Protein AF-A0A949CJN6-F1 (afdb_monomer_lite)

pLDDT: mean 73.15, std 21.09, range [40.09, 97.75]

Secondary structure (DSSP, 8-state):
-HHHHHHHHHHHHHHHHHHHHHHHHHHHHHHHHHHHHTT--EEEEEEEEE--TT-SSPEEEEEEEE--GGGHHHHHHHHHHTHHHHHHHHHHHHHHS-TTGGG-TT-HHHHHHHHHHHHHHH-TTS-SEEEEEEEEE--S-S--------SSTTTSSSSSSSSSS--S------------------------------------------------PPPP----------------

Radius of gyration: 35.05 Å; chains: 1; bounding box: 86×115×77 Å

Sequence (236 aa):
MLESIRRYWIAALVLLMIGLHASIVGLIRYQASLAKIDASCEVELGRFLAFQTGRASPISMRLHAIVPINHRMKSRQLIELNQAQIRQSLEEHLRQIDGRVLTDPYLADLKSQLLEIMVQTIGDSSIDDLLITELCEVKDTATLEFVSRGNSQAQRRMVASLRSNADQKEEHTEGGEHGDSADSHSSSDAHASPSHASSKTDSHGETKGHSTTQAKKPAAKDSHSSEKKPAKKSSH

Foldseek 3Di:
DVVVVVVVVVVVVVVVVVVVVVVVVVVVVVVVVVVVVVVQLKDWLAKEWADAVPDPWIKIWTKIFRWDPVCSVVLNVLCVVCSVVLRVQLNVVSHVDYNVCVVDPVSPVVFVVSVVSVCVRRNDRTTDGMDTDDIDTCPDDPDPPVPPDDDPPVPVVVPPPPPDPPPDDDDDDDDDDDDDDDDDDDDDDDDDDDDDDDDDDDDDDDDDDDDDDDDDDDDDDDDDDDDDDDDDDDDD

Structure (mmCIF, N/CA/C/O backbone):
data_AF-A0A949CJN6-F1
#
_entry.id   AF-A0A949CJN6-F1
#
loop_
_atom_site.group_PDB
_atom_site.id
_atom_site.type_symbol
_atom_site.label_atom_id
_atom_site.label_alt_id
_atom_site.label_comp_id
_atom_site.label_asym_id
_atom_site.label_entity_id
_atom_site.label_seq_id
_atom_site.pdbx_PDB_ins_code
_atom_site.Cartn_x
_atom_site.Cartn_y
_atom_site.Cartn_z
_atom_site.occupancy
_atom_site.B_iso_or_equiv
_atom_site.auth_seq_id
_atom_site.auth_comp_id
_atom_site.auth_asym_id
_atom_site.auth_atom_id
_atom_site.pdbx_PDB_model_num
ATOM 1 N N . MET A 1 1 ? 45.438 7.315 -47.782 1.00 69.00 1 MET A N 1
ATOM 2 C CA . MET A 1 1 ? 44.388 7.803 -46.850 1.00 69.00 1 MET A CA 1
ATOM 3 C C . MET A 1 1 ? 43.012 7.177 -47.106 1.00 69.00 1 MET A C 1
ATOM 5 O O . MET A 1 1 ? 42.382 6.750 -46.148 1.00 69.00 1 MET A O 1
ATOM 9 N N . LEU A 1 2 ? 42.549 7.060 -48.359 1.00 77.81 2 LEU A N 1
ATOM 10 C CA . LEU A 1 2 ? 41.230 6.481 -48.695 1.00 77.81 2 LEU A CA 1
ATOM 11 C C . LEU A 1 2 ? 41.071 4.987 -48.327 1.00 77.81 2 LEU A C 1
ATOM 13 O O . LEU A 1 2 ? 39.992 4.559 -47.923 1.00 77.81 2 LEU A O 1
ATOM 17 N N . GLU A 1 3 ? 42.140 4.190 -48.391 1.00 80.50 3 GLU A N 1
ATOM 18 C CA . GLU A 1 3 ? 42.097 2.763 -48.018 1.00 80.50 3 GLU A CA 1
ATOM 19 C C . GLU A 1 3 ? 41.947 2.538 -46.513 1.00 80.50 3 GLU A C 1
ATOM 21 O O . GLU A 1 3 ? 41.257 1.608 -46.092 1.00 80.50 3 GLU A O 1
ATOM 26 N N . SER A 1 4 ? 42.531 3.418 -45.697 1.00 85.50 4 SER A N 1
ATOM 27 C CA . SER A 1 4 ? 42.349 3.407 -44.246 1.00 85.50 4 SER A CA 1
ATOM 28 C C . SER A 1 4 ? 40.885 3.691 -43.904 1.00 85.50 4 SER A C 1
ATOM 30 O O . SER A 1 4 ? 40.272 2.929 -43.164 1.00 85.50 4 SER A O 1
ATOM 32 N N . ILE A 1 5 ? 40.287 4.710 -44.534 1.00 90.06 5 ILE A N 1
ATOM 33 C CA . ILE A 1 5 ? 38.865 5.067 -44.378 1.00 90.06 5 ILE A CA 1
ATOM 34 C C . ILE A 1 5 ? 37.944 3.887 -44.709 1.00 90.06 5 ILE A C 1
ATOM 36 O O . ILE A 1 5 ? 37.027 3.590 -43.945 1.00 90.06 5 ILE A O 1
ATOM 40 N N . ARG A 1 6 ? 38.216 3.163 -45.801 1.00 88.81 6 ARG A N 1
ATOM 41 C CA . ARG A 1 6 ? 37.412 1.999 -46.201 1.00 88.81 6 ARG A CA 1
ATOM 42 C C . ARG A 1 6 ? 37.511 0.839 -45.202 1.00 88.81 6 ARG A C 1
ATOM 44 O O . ARG A 1 6 ? 36.518 0.155 -44.970 1.00 88.81 6 ARG A O 1
ATOM 51 N N . ARG A 1 7 ? 38.680 0.626 -44.586 1.00 87.00 7 ARG A N 1
ATOM 52 C CA . ARG A 1 7 ? 38.874 -0.411 -43.554 1.00 87.00 7 ARG A CA 1
ATOM 53 C C . ARG A 1 7 ? 38.194 -0.044 -42.233 1.00 87.00 7 ARG A C 1
ATOM 55 O O . ARG A 1 7 ? 37.557 -0.903 -41.628 1.00 87.00 7 ARG A O 1
ATOM 62 N N . TYR A 1 8 ? 38.261 1.221 -41.818 1.00 93.50 8 TYR A N 1
ATOM 63 C CA . TYR A 1 8 ? 37.590 1.680 -40.597 1.00 93.50 8 TYR A CA 1
ATOM 64 C C . TYR A 1 8 ? 36.063 1.662 -40.712 1.00 93.50 8 TYR A C 1
ATOM 66 O O . TYR A 1 8 ? 35.388 1.401 -39.720 1.00 93.50 8 TYR A O 1
ATOM 74 N N . TRP A 1 9 ? 35.512 1.853 -41.912 1.00 94.62 9 TRP A N 1
ATOM 75 C CA . TRP A 1 9 ? 34.064 1.812 -42.136 1.00 94.62 9 TRP A CA 1
ATOM 76 C C . TRP A 1 9 ? 33.434 0.456 -41.797 1.00 94.62 9 TRP A C 1
ATOM 78 O O . TRP A 1 9 ? 32.361 0.394 -41.201 1.00 94.62 9 TRP A O 1
ATOM 88 N N . ILE A 1 10 ? 34.125 -0.639 -42.126 1.00 93.44 10 ILE A N 1
ATOM 89 C CA . ILE A 1 10 ? 33.657 -1.997 -41.819 1.00 93.44 10 ILE A CA 1
ATOM 90 C C . ILE A 1 10 ? 33.679 -2.231 -40.305 1.00 93.44 10 ILE A C 1
ATOM 92 O O . ILE A 1 10 ? 32.703 -2.723 -39.742 1.00 93.44 10 ILE A O 1
ATOM 96 N N . ALA A 1 11 ? 34.759 -1.826 -39.630 1.00 93.75 11 ALA A N 1
ATOM 97 C CA . ALA A 1 11 ? 34.862 -1.934 -38.177 1.00 93.75 11 ALA A CA 1
ATOM 98 C C . ALA A 1 11 ? 33.780 -1.105 -37.458 1.00 93.75 11 ALA A C 1
ATOM 100 O O . ALA A 1 11 ? 33.174 -1.584 -36.501 1.00 93.75 11 ALA A O 1
ATOM 101 N N . ALA A 1 12 ? 33.486 0.101 -37.953 1.00 94.75 12 ALA A N 1
ATOM 102 C CA . ALA A 1 12 ? 32.434 0.959 -37.413 1.00 94.75 12 ALA A CA 1
ATOM 103 C C . ALA A 1 12 ? 31.034 0.333 -37.556 1.00 94.75 12 ALA A C 1
ATOM 105 O O . ALA A 1 12 ? 30.260 0.360 -36.601 1.00 94.75 12 ALA A O 1
ATOM 106 N N . LEU A 1 13 ? 30.724 -0.284 -38.705 1.00 95.38 13 LEU A N 1
ATOM 107 C CA . LEU A 1 13 ? 29.454 -0.993 -38.920 1.00 95.38 13 LEU A CA 1
ATOM 108 C C . LEU A 1 13 ? 29.267 -2.156 -37.941 1.00 95.38 13 LEU A C 1
ATOM 110 O O . LEU A 1 13 ? 28.189 -2.317 -37.369 1.00 95.38 13 LEU A O 1
ATOM 114 N N . VAL A 1 14 ? 30.320 -2.945 -37.720 1.00 96.31 14 VAL A N 1
ATOM 115 C CA . VAL A 1 14 ? 30.278 -4.066 -36.772 1.00 96.31 14 VAL A CA 1
ATOM 116 C C . VAL A 1 14 ? 30.084 -3.560 -35.342 1.00 96.31 14 VAL A C 1
ATOM 118 O O . VAL A 1 14 ? 29.230 -4.079 -34.624 1.00 96.31 14 VAL A O 1
ATOM 121 N N . LEU A 1 15 ? 30.809 -2.511 -34.937 1.00 96.50 15 LEU A N 1
ATOM 122 C CA . LEU A 1 15 ? 30.664 -1.912 -33.608 1.00 96.50 15 LEU A CA 1
ATOM 123 C C . LEU A 1 15 ? 29.243 -1.370 -33.381 1.00 96.50 15 LEU A C 1
ATOM 125 O O . LEU A 1 15 ? 28.663 -1.588 -32.319 1.00 96.50 15 LEU A O 1
ATOM 129 N N . LEU A 1 16 ? 28.666 -0.712 -34.391 1.00 97.56 16 LEU A N 1
ATOM 130 C CA . LEU A 1 16 ? 27.303 -0.185 -34.336 1.00 97.56 16 LEU A CA 1
ATOM 131 C C . LEU A 1 16 ? 26.277 -1.311 -34.190 1.00 97.56 16 LEU A C 1
ATOM 133 O O . LEU A 1 16 ? 25.365 -1.205 -33.374 1.00 97.56 16 LEU A O 1
ATOM 137 N N . MET A 1 17 ? 26.446 -2.409 -34.928 1.00 97.12 17 MET A N 1
ATOM 138 C CA . MET A 1 17 ? 25.554 -3.567 -34.859 1.00 97.12 17 MET A CA 1
ATOM 139 C C . MET A 1 17 ? 25.584 -4.222 -33.468 1.00 97.12 17 MET A C 1
ATOM 141 O O . MET A 1 17 ? 24.524 -4.472 -32.885 1.00 97.12 17 MET A O 1
ATOM 145 N N . ILE A 1 18 ? 26.781 -4.416 -32.900 1.00 97.31 18 ILE A N 1
ATOM 146 C CA . ILE A 1 18 ? 26.968 -4.958 -31.544 1.00 97.31 18 ILE A CA 1
ATOM 147 C C . ILE A 1 18 ? 26.374 -4.010 -30.496 1.00 97.31 18 ILE A C 1
ATOM 149 O O . ILE A 1 18 ? 25.649 -4.454 -29.606 1.00 97.31 18 ILE A O 1
ATOM 153 N N . GLY A 1 19 ? 26.634 -2.704 -30.615 1.00 97.75 19 GLY A N 1
ATOM 154 C CA . GLY A 1 19 ? 26.083 -1.691 -29.715 1.00 97.75 19 GLY A CA 1
ATOM 155 C C . GLY A 1 19 ? 24.555 -1.654 -29.749 1.00 97.75 19 GLY A C 1
ATOM 156 O O . GLY A 1 19 ? 23.912 -1.596 -28.703 1.00 97.75 19 GLY A O 1
ATOM 157 N N . LEU A 1 20 ? 23.964 -1.775 -30.939 1.00 97.56 20 LEU A N 1
ATOM 158 C CA . LEU A 1 20 ? 22.517 -1.835 -31.118 1.00 97.56 20 LEU A CA 1
ATOM 159 C C . LEU A 1 20 ? 21.921 -3.102 -30.485 1.00 97.56 20 LEU A C 1
ATOM 161 O O . LEU A 1 20 ? 20.910 -3.013 -29.793 1.00 97.56 20 LEU A O 1
ATOM 165 N N . HIS A 1 21 ? 22.578 -4.257 -30.629 1.00 96.94 21 HIS A N 1
ATOM 166 C CA . HIS A 1 21 ? 22.150 -5.496 -29.967 1.00 96.94 21 HIS A CA 1
ATOM 167 C C . HIS A 1 21 ? 22.212 -5.383 -28.444 1.00 96.94 21 HIS A C 1
ATOM 169 O O . HIS A 1 21 ? 21.237 -5.696 -27.760 1.00 96.94 21 HIS A O 1
ATOM 175 N N . ALA A 1 22 ? 23.332 -4.893 -27.910 1.00 97.06 22 ALA A N 1
ATOM 176 C CA . ALA A 1 22 ? 23.497 -4.688 -26.476 1.00 97.06 22 ALA A CA 1
ATOM 177 C C . ALA A 1 22 ? 22.460 -3.697 -25.919 1.00 97.06 22 ALA A C 1
ATOM 179 O O . ALA A 1 22 ? 21.893 -3.937 -24.854 1.00 97.06 22 ALA A O 1
ATOM 180 N N . SER A 1 23 ? 22.163 -2.627 -26.665 1.00 97.38 23 SER A N 1
ATOM 181 C CA . SER A 1 23 ? 21.160 -1.623 -26.299 1.00 97.38 23 SER A CA 1
ATOM 182 C C . SER A 1 23 ? 19.750 -2.214 -26.220 1.00 97.38 23 SER A C 1
ATOM 184 O O . SER A 1 23 ? 19.079 -2.061 -25.200 1.00 97.38 23 SER A O 1
ATOM 186 N N . ILE A 1 24 ? 19.319 -2.968 -27.239 1.00 95.75 24 ILE A N 1
ATOM 187 C CA . ILE A 1 24 ? 17.988 -3.600 -27.255 1.00 95.75 24 ILE A CA 1
ATOM 188 C C . ILE A 1 24 ? 17.838 -4.585 -26.091 1.00 95.75 24 ILE A C 1
ATOM 190 O O . ILE A 1 24 ? 16.840 -4.544 -25.370 1.00 95.75 24 ILE A O 1
ATOM 194 N N . VAL A 1 25 ? 18.837 -5.444 -25.865 1.00 93.75 25 VAL A N 1
ATOM 195 C CA . VAL A 1 25 ? 18.813 -6.411 -24.755 1.00 93.75 25 VAL A CA 1
ATOM 196 C C . VAL A 1 25 ? 18.790 -5.695 -23.403 1.00 93.75 25 VAL A C 1
ATOM 198 O O . VAL A 1 25 ? 18.044 -6.097 -22.507 1.00 93.75 25 VAL A O 1
ATOM 201 N N . GLY A 1 26 ? 19.559 -4.613 -23.260 1.00 94.25 26 GLY A N 1
ATOM 202 C CA . GLY A 1 26 ? 19.543 -3.766 -22.070 1.00 94.25 26 GLY A CA 1
ATOM 203 C C . GLY A 1 26 ? 18.161 -3.171 -21.803 1.00 94.25 26 GLY A C 1
ATOM 204 O O . GLY A 1 26 ? 17.674 -3.238 -20.676 1.00 94.25 26 GLY A O 1
ATOM 205 N N . LEU A 1 27 ? 17.494 -2.673 -22.844 1.00 92.69 27 LEU A N 1
ATOM 206 C CA . LEU A 1 27 ? 16.176 -2.049 -22.746 1.00 92.69 27 LEU A CA 1
ATOM 207 C C . LEU A 1 27 ? 15.092 -3.067 -22.364 1.00 92.69 27 LEU A C 1
ATOM 209 O O . LEU A 1 27 ? 14.301 -2.804 -21.461 1.00 92.69 27 LEU A O 1
ATOM 213 N N . ILE A 1 28 ? 15.100 -4.261 -22.964 1.00 91.88 28 ILE A N 1
ATOM 214 C CA . ILE A 1 28 ? 14.162 -5.340 -22.606 1.00 91.88 28 ILE A CA 1
ATOM 215 C C . ILE A 1 28 ? 14.387 -5.795 -21.163 1.00 91.88 28 ILE A C 1
ATOM 217 O O . ILE A 1 28 ? 13.431 -5.972 -20.412 1.00 91.88 28 ILE A O 1
ATOM 221 N N . ARG A 1 29 ? 15.646 -5.960 -20.740 1.00 88.62 29 ARG A N 1
ATOM 222 C CA . ARG A 1 29 ? 15.965 -6.356 -19.363 1.00 88.62 29 ARG A CA 1
ATOM 223 C C . ARG A 1 29 ? 15.572 -5.278 -18.357 1.00 88.62 29 ARG A C 1
ATOM 225 O O . ARG A 1 29 ? 15.083 -5.616 -17.283 1.00 88.62 29 ARG A O 1
ATOM 232 N N . TYR A 1 30 ? 15.746 -4.008 -18.712 1.00 82.56 30 TYR A N 1
ATOM 233 C CA . TYR A 1 30 ? 15.300 -2.878 -17.907 1.00 82.56 30 TYR A CA 1
ATOM 234 C C . TYR A 1 30 ? 13.774 -2.878 -17.753 1.00 82.56 30 TYR A C 1
ATOM 236 O O . TYR A 1 30 ? 13.286 -2.873 -16.626 1.00 82.56 30 TYR A O 1
ATOM 244 N N . GLN A 1 31 ? 13.029 -3.023 -18.853 1.00 83.62 31 GLN A N 1
ATOM 245 C CA . GLN A 1 31 ? 11.566 -3.154 -18.839 1.00 83.62 31 GLN A CA 1
ATOM 246 C C . GLN A 1 31 ? 11.099 -4.369 -18.028 1.00 83.62 31 GLN A C 1
ATOM 248 O O . GLN A 1 31 ? 10.189 -4.260 -17.214 1.00 83.62 31 GLN A O 1
ATOM 253 N N . ALA A 1 32 ? 11.761 -5.518 -18.174 1.00 74.12 32 ALA A N 1
ATOM 254 C CA . ALA A 1 32 ? 11.456 -6.713 -17.392 1.00 74.12 32 ALA A CA 1
ATOM 255 C C . ALA A 1 32 ? 11.762 -6.525 -15.896 1.00 74.12 32 ALA A C 1
ATOM 257 O O . ALA A 1 32 ? 11.030 -7.028 -15.046 1.00 74.12 32 ALA A O 1
ATOM 258 N N . SER A 1 33 ? 12.829 -5.795 -15.556 1.00 70.44 33 SER A N 1
ATOM 259 C CA . SER A 1 33 ? 13.165 -5.483 -14.164 1.00 70.44 33 SER A CA 1
ATOM 260 C C . SER A 1 33 ? 12.172 -4.505 -13.539 1.00 70.44 33 SER A C 1
ATOM 262 O O . SER A 1 33 ? 11.747 -4.727 -12.408 1.00 70.44 33 SER A O 1
ATOM 264 N N . LEU A 1 34 ? 11.730 -3.501 -14.302 1.00 66.75 34 LEU A N 1
ATOM 265 C CA . LEU A 1 34 ? 10.651 -2.598 -13.919 1.00 66.75 34 LEU A CA 1
ATOM 266 C C . LEU A 1 34 ? 9.358 -3.375 -13.712 1.00 66.75 34 LEU A C 1
ATOM 268 O O . LEU A 1 34 ? 8.801 -3.285 -12.632 1.00 66.75 34 LEU A O 1
ATOM 272 N N . ALA A 1 35 ? 8.953 -4.226 -14.658 1.00 61.69 35 ALA A N 1
ATOM 273 C CA . ALA A 1 35 ? 7.754 -5.058 -14.550 1.00 61.69 35 ALA A CA 1
ATOM 274 C C . ALA A 1 35 ? 7.782 -6.005 -13.338 1.00 61.69 35 ALA A C 1
ATOM 276 O O . ALA A 1 35 ? 6.750 -6.260 -12.725 1.00 61.69 35 ALA A O 1
ATOM 277 N N . LYS A 1 36 ? 8.959 -6.522 -12.963 1.00 60.59 36 LYS A N 1
ATOM 278 C CA . LYS A 1 36 ? 9.111 -7.404 -11.796 1.00 60.59 36 LYS A CA 1
ATOM 279 C C . LYS A 1 36 ? 8.992 -6.649 -10.469 1.00 60.59 36 LYS A 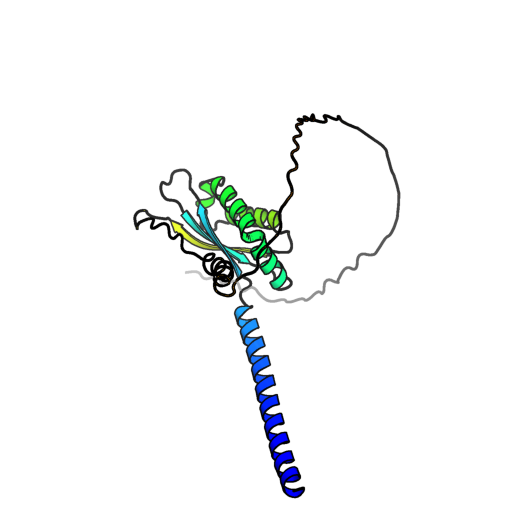C 1
ATOM 281 O O . LYS A 1 36 ? 8.460 -7.200 -9.512 1.00 60.59 36 LYS A O 1
ATOM 286 N N . ILE A 1 37 ? 9.463 -5.405 -10.417 1.00 55.78 37 ILE A N 1
ATOM 287 C CA . ILE A 1 37 ? 9.269 -4.497 -9.272 1.00 55.78 37 ILE A C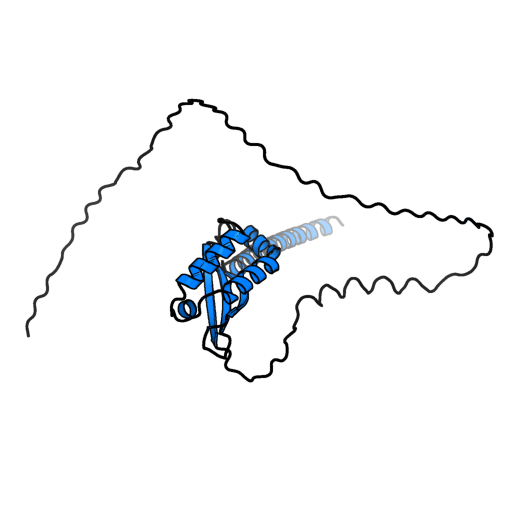A 1
ATOM 288 C C . ILE A 1 37 ? 7.834 -3.936 -9.281 1.00 55.78 37 ILE A C 1
ATOM 290 O O . ILE A 1 37 ? 7.250 -3.674 -8.232 1.00 55.78 37 ILE A O 1
ATOM 294 N N . ASP A 1 38 ? 7.228 -3.839 -10.464 1.00 54.47 38 ASP A N 1
ATOM 295 C CA . ASP A 1 38 ? 5.849 -3.421 -10.681 1.00 54.47 38 ASP A CA 1
ATOM 296 C C . ASP A 1 38 ? 4.805 -4.533 -10.486 1.00 54.47 38 ASP A C 1
ATOM 298 O O . ASP A 1 38 ? 3.604 -4.282 -10.566 1.00 54.47 38 ASP A O 1
ATOM 302 N N . ALA A 1 39 ? 5.228 -5.758 -10.178 1.00 60.75 39 ALA A N 1
ATOM 303 C CA . ALA A 1 39 ? 4.303 -6.863 -9.963 1.00 60.75 39 ALA A CA 1
ATOM 304 C C . ALA A 1 39 ? 3.573 -6.783 -8.609 1.00 60.75 39 ALA A C 1
ATOM 306 O O . ALA A 1 39 ? 2.507 -7.384 -8.469 1.00 60.75 39 ALA A O 1
ATOM 307 N N . SER A 1 40 ? 4.091 -6.044 -7.614 1.00 69.56 40 SER A N 1
ATOM 308 C CA . SER A 1 40 ? 3.354 -5.871 -6.358 1.00 69.56 40 SER A CA 1
ATOM 309 C C . SER A 1 40 ? 2.263 -4.819 -6.556 1.00 69.56 40 SER A C 1
ATOM 311 O O . SER A 1 40 ? 2.511 -3.612 -6.588 1.00 69.56 40 SER A O 1
ATOM 313 N N . CYS A 1 41 ? 1.018 -5.269 -6.689 1.00 85.06 41 CYS A N 1
ATOM 314 C CA . CYS A 1 41 ? -0.159 -4.395 -6.604 1.00 85.06 41 CYS A CA 1
ATOM 315 C C . CYS A 1 41 ? -0.361 -3.842 -5.180 1.00 85.06 41 CYS A C 1
ATOM 317 O O . CYS A 1 41 ? -1.282 -3.077 -4.935 1.00 85.06 41 CYS A O 1
ATOM 319 N N . GLU A 1 42 ? 0.523 -4.211 -4.258 1.00 90.88 42 GLU A N 1
ATOM 320 C CA . GLU A 1 42 ? 0.546 -3.787 -2.870 1.00 90.88 42 GLU A CA 1
ATOM 321 C C . GLU A 1 42 ? 1.332 -2.481 -2.713 1.00 90.88 42 GLU A C 1
ATOM 323 O O . GLU A 1 42 ? 2.498 -2.380 -3.112 1.00 90.88 42 GLU A O 1
ATOM 328 N N . VAL A 1 43 ? 0.692 -1.493 -2.095 1.00 92.62 43 VAL A N 1
ATOM 329 C CA . VAL A 1 43 ? 1.285 -0.227 -1.665 1.00 92.62 43 VAL A CA 1
ATOM 330 C C . VAL A 1 43 ? 1.273 -0.198 -0.141 1.00 92.62 43 VAL A C 1
ATOM 332 O O . VAL A 1 43 ? 0.222 -0.338 0.482 1.00 92.62 43 VAL A O 1
ATOM 335 N N . GLU A 1 44 ? 2.442 -0.040 0.478 1.00 92.75 44 GLU A N 1
ATOM 336 C CA . GLU A 1 44 ? 2.540 0.067 1.935 1.00 92.75 44 GLU A CA 1
ATOM 337 C C . GLU A 1 44 ? 1.973 1.412 2.408 1.00 92.75 44 GLU A C 1
ATOM 339 O O . GLU A 1 44 ? 2.456 2.473 2.016 1.00 92.75 44 GLU A O 1
ATOM 344 N N . LEU A 1 45 ? 0.962 1.361 3.276 1.00 94.06 45 LEU A N 1
ATOM 345 C CA . LEU A 1 45 ? 0.369 2.551 3.893 1.00 94.06 45 LEU A CA 1
ATOM 346 C C . LEU A 1 45 ? 1.147 2.956 5.146 1.00 94.06 45 LEU A C 1
ATOM 348 O O . LEU A 1 45 ? 1.327 4.142 5.432 1.00 94.06 45 LEU A O 1
ATOM 352 N N . GLY A 1 46 ? 1.649 1.955 5.871 1.00 94.00 46 GLY A N 1
ATOM 353 C CA . GLY A 1 46 ? 2.534 2.117 7.013 1.00 94.00 46 GLY A CA 1
ATOM 354 C C . GLY A 1 46 ? 2.124 1.265 8.209 1.00 94.00 46 GLY A C 1
ATOM 355 O O . GLY A 1 46 ? 1.376 0.291 8.099 1.00 94.00 46 GLY A O 1
ATOM 356 N N . ARG A 1 47 ? 2.656 1.646 9.373 1.00 94.81 47 ARG A N 1
ATOM 357 C CA . ARG A 1 47 ? 2.363 1.026 10.667 1.00 94.81 47 ARG A CA 1
ATOM 358 C C . ARG A 1 47 ? 1.469 1.924 11.505 1.00 94.81 47 ARG A C 1
ATOM 360 O O . ARG A 1 47 ? 1.748 3.122 11.642 1.00 94.81 47 ARG A O 1
ATOM 367 N N . PHE A 1 48 ? 0.452 1.305 12.085 1.00 94.62 48 PHE A N 1
ATOM 368 C CA . PHE A 1 48 ? -0.586 1.937 12.879 1.00 94.62 48 PHE A CA 1
ATOM 369 C C . PHE A 1 48 ? -0.710 1.238 14.227 1.00 94.62 48 PHE A C 1
ATOM 371 O O . PHE A 1 48 ? -0.394 0.056 14.359 1.00 94.62 48 PHE A O 1
ATOM 378 N N . LEU A 1 49 ? -1.158 1.983 15.230 1.00 92.81 49 LEU A N 1
ATOM 379 C CA . LEU A 1 49 ? -1.402 1.474 16.572 1.00 92.81 49 LEU A CA 1
ATOM 380 C C . LEU A 1 49 ? -2.894 1.595 16.856 1.00 92.81 49 LEU A C 1
ATOM 382 O O . LEU A 1 49 ? -3.452 2.684 16.736 1.00 92.81 49 LEU A O 1
ATOM 386 N N . ALA A 1 50 ? -3.518 0.490 17.246 1.00 91.00 50 ALA A N 1
ATOM 387 C CA . ALA A 1 50 ? -4.888 0.475 17.732 1.00 91.00 50 ALA A CA 1
ATOM 388 C C . ALA A 1 50 ? -4.909 0.163 19.228 1.00 91.00 50 ALA A C 1
ATOM 390 O O . ALA A 1 50 ? -4.114 -0.641 19.727 1.00 91.00 50 ALA A O 1
ATOM 391 N N . PHE A 1 51 ? -5.834 0.799 19.939 1.00 87.44 51 PHE A N 1
ATOM 392 C CA . PHE A 1 51 ? -6.019 0.607 21.371 1.00 87.44 51 PHE A CA 1
ATOM 393 C C . PHE A 1 51 ? -7.299 -0.185 21.601 1.00 87.44 51 PHE A C 1
ATOM 395 O O . PHE A 1 51 ? -8.380 0.237 21.205 1.00 87.44 51 PHE A O 1
ATOM 402 N N . GLN A 1 52 ? -7.175 -1.342 22.245 1.00 86.38 52 GLN A N 1
ATOM 403 C CA . GLN A 1 52 ? -8.326 -2.159 22.601 1.00 86.38 52 GLN A CA 1
ATOM 404 C C . GLN A 1 52 ? -8.819 -1.773 23.998 1.00 86.38 52 GLN A C 1
ATOM 406 O O . GLN A 1 52 ? -8.049 -1.761 24.960 1.00 86.38 52 GLN A O 1
ATOM 411 N N . THR A 1 53 ? -10.115 -1.495 24.130 1.00 83.62 53 THR A N 1
ATOM 412 C CA . THR A 1 53 ? -10.748 -1.239 25.428 1.00 83.62 53 THR A CA 1
ATOM 413 C C . THR A 1 53 ? -10.573 -2.455 26.347 1.00 83.62 53 THR A C 1
ATOM 415 O O . THR A 1 53 ? -11.014 -3.560 26.043 1.00 83.62 53 THR A O 1
ATOM 418 N N . GLY A 1 54 ? -9.883 -2.263 27.475 1.00 81.94 54 GLY A N 1
ATOM 419 C CA . GLY A 1 54 ? -9.622 -3.319 28.460 1.00 81.94 54 GLY A CA 1
ATOM 420 C C . GLY A 1 54 ? -8.274 -4.040 28.331 1.00 81.94 54 GLY A C 1
ATOM 421 O O . GLY A 1 54 ? -7.955 -4.842 29.208 1.00 81.94 54 GLY A O 1
ATOM 422 N N . ARG A 1 55 ? -7.454 -3.740 27.313 1.00 81.25 55 ARG A N 1
ATOM 423 C CA . ARG A 1 55 ? -6.040 -4.154 27.282 1.00 81.25 55 ARG A CA 1
ATOM 424 C C . ARG A 1 55 ? -5.122 -2.974 27.580 1.00 81.25 55 ARG A C 1
ATOM 426 O O . ARG A 1 55 ? -5.386 -1.854 27.161 1.00 81.25 55 ARG A O 1
ATOM 433 N N . ALA A 1 56 ? -4.041 -3.242 28.311 1.00 81.19 56 ALA A N 1
ATOM 434 C CA . ALA A 1 56 ? -3.024 -2.238 28.623 1.00 81.19 56 ALA A CA 1
ATOM 435 C C . ALA A 1 56 ? -2.056 -2.001 27.449 1.00 81.19 56 ALA A C 1
ATOM 437 O O . ALA A 1 56 ? -1.566 -0.889 27.271 1.00 81.19 56 ALA A O 1
ATOM 438 N N . SER A 1 57 ? -1.809 -3.030 26.635 1.00 87.50 57 SER A N 1
ATOM 439 C CA . SER A 1 57 ? -0.881 -3.004 25.504 1.00 87.50 57 SER A CA 1
ATOM 440 C C . SER A 1 57 ? -1.565 -2.565 24.203 1.00 87.50 57 SER A C 1
ATOM 442 O O . SER A 1 57 ? -2.609 -3.121 23.847 1.00 87.50 57 SER A O 1
ATOM 444 N N . PRO A 1 58 ? -0.980 -1.617 23.445 1.00 90.06 58 PRO A N 1
ATOM 445 C CA . PRO A 1 58 ? -1.456 -1.300 22.107 1.00 90.06 58 PRO A CA 1
ATOM 446 C C . PRO A 1 58 ? -1.167 -2.450 21.138 1.00 90.06 58 PRO A C 1
ATOM 448 O O . PRO A 1 58 ? -0.194 -3.196 21.282 1.00 90.06 58 PRO A O 1
ATOM 451 N N . ILE A 1 59 ? -1.999 -2.569 20.110 1.00 91.12 59 ILE A N 1
ATOM 452 C CA . ILE A 1 59 ? -1.819 -3.541 19.035 1.00 91.12 59 ILE A CA 1
ATOM 453 C C . ILE A 1 59 ? -1.240 -2.801 17.829 1.00 91.12 59 ILE A C 1
ATOM 455 O O . ILE A 1 59 ? -1.854 -1.876 17.299 1.00 91.12 59 ILE A O 1
ATOM 459 N N . SER A 1 60 ? -0.041 -3.197 17.408 1.00 92.56 60 SER A N 1
ATOM 460 C CA . SER A 1 60 ? 0.604 -2.696 16.199 1.00 92.56 60 SER A CA 1
ATOM 461 C C . SER A 1 60 ? 0.115 -3.476 14.991 1.00 92.56 60 SER A C 1
ATOM 463 O O . SER A 1 60 ? 0.203 -4.704 14.961 1.00 92.56 60 SER A O 1
ATOM 465 N N . MET A 1 61 ? -0.335 -2.752 13.972 1.00 93.75 61 MET A N 1
ATOM 466 C CA . MET A 1 61 ? -0.796 -3.307 12.708 1.00 93.75 61 MET A CA 1
ATOM 467 C C . MET A 1 61 ? -0.055 -2.689 11.523 1.00 93.75 61 MET A C 1
ATOM 469 O O . MET A 1 61 ? 0.202 -1.481 11.496 1.00 93.75 61 MET A O 1
ATOM 473 N N . ARG A 1 62 ? 0.300 -3.517 10.538 1.00 95.25 62 ARG A N 1
ATOM 474 C CA . ARG A 1 62 ? 0.898 -3.062 9.277 1.00 95.25 62 ARG A CA 1
ATOM 475 C C . ARG A 1 62 ? -0.112 -3.193 8.149 1.00 95.25 62 ARG A C 1
ATOM 477 O O . ARG A 1 62 ? -0.622 -4.285 7.898 1.00 95.25 62 ARG A O 1
ATOM 484 N N . LEU A 1 63 ? -0.411 -2.066 7.508 1.00 95.44 63 LEU A N 1
ATOM 485 C CA . LEU A 1 63 ? -1.455 -1.962 6.495 1.00 95.44 63 LEU A CA 1
ATOM 486 C C . LEU A 1 63 ? -0.841 -1.795 5.105 1.00 95.44 63 LEU A C 1
ATOM 488 O O . LEU A 1 63 ? 0.066 -0.983 4.892 1.00 95.44 63 LEU A O 1
ATOM 492 N N . HIS A 1 64 ? -1.394 -2.536 4.153 1.00 95.19 64 HIS A N 1
ATOM 493 C CA . HIS A 1 64 ? -1.066 -2.464 2.737 1.00 95.19 64 HIS A CA 1
ATOM 494 C C . HIS A 1 64 ? -2.355 -2.291 1.932 1.00 95.19 64 HIS A C 1
ATOM 496 O O . HIS A 1 64 ? -3.340 -2.978 2.181 1.00 95.19 64 HIS A O 1
ATOM 502 N N . ALA A 1 65 ? -2.357 -1.384 0.962 1.00 95.00 65 ALA A N 1
ATOM 503 C CA . ALA A 1 65 ? -3.448 -1.239 0.006 1.00 95.00 65 ALA A CA 1
ATOM 504 C C . ALA A 1 65 ? -3.153 -2.067 -1.245 1.00 95.00 65 ALA A C 1
ATOM 506 O O . ALA A 1 65 ? -2.060 -1.967 -1.804 1.00 95.00 65 ALA A O 1
ATOM 507 N N . ILE A 1 66 ? -4.128 -2.843 -1.707 1.00 94.12 66 ILE A N 1
ATOM 508 C CA . ILE A 1 66 ? -4.113 -3.461 -3.029 1.00 94.12 66 ILE A CA 1
ATOM 509 C C . ILE A 1 66 ? -4.715 -2.468 -4.016 1.00 94.12 66 ILE A C 1
ATOM 511 O O . ILE A 1 66 ? -5.851 -2.020 -3.869 1.00 94.12 66 ILE A O 1
ATOM 515 N N . VAL A 1 67 ? -3.937 -2.128 -5.031 1.00 94.19 67 VAL A N 1
ATOM 516 C CA . VAL A 1 67 ? -4.290 -1.156 -6.058 1.00 94.19 67 VAL A CA 1
ATOM 517 C C . VAL A 1 67 ? -4.588 -1.875 -7.379 1.00 94.19 67 VAL A C 1
ATOM 519 O O . VAL A 1 67 ? -3.800 -2.741 -7.775 1.00 94.19 67 VAL A O 1
ATOM 522 N N . PRO A 1 68 ? -5.645 -1.486 -8.118 1.00 91.44 68 PRO A N 1
ATOM 523 C CA . PRO A 1 68 ? -5.971 -2.087 -9.405 1.00 91.44 68 PRO A CA 1
ATOM 524 C C . PRO A 1 68 ? -4.846 -1.919 -10.425 1.00 91.44 68 PRO A C 1
ATOM 526 O O . PRO A 1 68 ? -4.296 -0.827 -10.615 1.00 91.44 68 PRO A O 1
ATOM 529 N N . ILE A 1 69 ? -4.564 -2.990 -11.173 1.00 86.88 69 ILE A N 1
ATOM 530 C CA . ILE A 1 69 ? -3.485 -3.023 -12.174 1.00 86.88 69 ILE A CA 1
ATOM 531 C C . ILE A 1 69 ? -3.641 -1.939 -13.252 1.00 86.88 69 ILE A 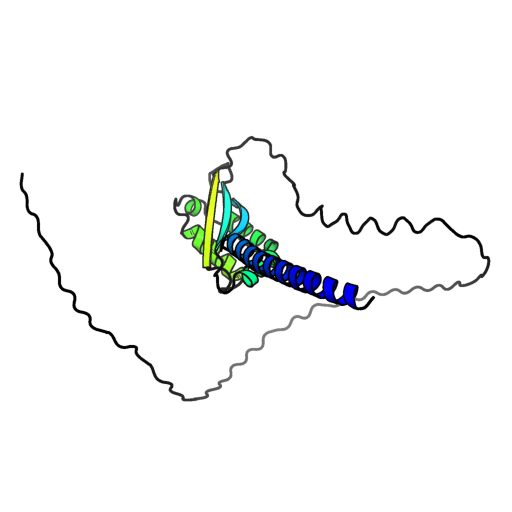C 1
ATOM 533 O O . ILE A 1 69 ? -2.654 -1.352 -13.691 1.00 86.88 69 ILE A O 1
ATOM 537 N N . ASN A 1 70 ? -4.884 -1.609 -13.618 1.00 88.19 70 ASN A N 1
ATOM 538 C CA . ASN A 1 70 ? -5.206 -0.640 -14.670 1.00 88.19 70 ASN A CA 1
ATOM 539 C C . ASN A 1 70 ? -4.824 0.803 -14.302 1.00 88.19 70 ASN A C 1
ATOM 541 O O . ASN A 1 70 ? -4.555 1.617 -15.184 1.00 88.19 70 ASN A O 1
ATOM 545 N N . HIS A 1 71 ? -4.792 1.130 -13.007 1.00 88.25 71 HIS A N 1
ATOM 546 C CA . HIS A 1 71 ? -4.544 2.489 -12.514 1.00 88.25 71 HIS A CA 1
ATOM 547 C C . HIS A 1 71 ? -3.371 2.571 -11.540 1.00 88.25 71 HIS A C 1
ATOM 549 O O . HIS A 1 71 ? -3.181 3.593 -10.883 1.00 88.25 71 HIS A O 1
ATOM 555 N N . ARG A 1 72 ? -2.531 1.533 -11.496 1.00 86.81 72 ARG A N 1
ATOM 556 C CA . ARG A 1 72 ? -1.498 1.356 -10.475 1.00 86.81 72 ARG A CA 1
ATOM 557 C C . ARG A 1 72 ? -0.584 2.562 -10.286 1.00 86.81 72 ARG A C 1
ATOM 559 O O . ARG A 1 72 ? -0.412 3.016 -9.160 1.00 86.81 72 ARG A O 1
ATOM 566 N N . MET A 1 73 ? -0.040 3.120 -11.369 1.00 88.62 73 MET A N 1
ATOM 567 C CA . MET A 1 73 ? 0.876 4.264 -11.275 1.00 88.62 73 MET A CA 1
ATOM 568 C C . MET A 1 73 ? 0.176 5.524 -10.750 1.00 88.62 73 MET A C 1
ATOM 570 O O . MET A 1 73 ? 0.706 6.200 -9.872 1.00 88.62 73 MET A O 1
ATOM 574 N N . LYS A 1 74 ? -1.037 5.808 -11.239 1.00 91.69 74 LYS A N 1
ATOM 575 C CA . LYS A 1 74 ? -1.824 6.973 -10.815 1.00 91.69 74 LYS A CA 1
ATOM 576 C C . LYS A 1 74 ? -2.249 6.844 -9.353 1.00 91.69 74 LYS A C 1
ATOM 578 O O . LYS A 1 74 ? -2.060 7.776 -8.582 1.00 91.69 74 LYS A O 1
ATOM 583 N N . SER A 1 75 ? -2.789 5.692 -8.968 1.00 92.81 75 SER A N 1
ATOM 584 C CA . SER A 1 75 ? -3.235 5.436 -7.600 1.00 92.81 75 SER A CA 1
ATOM 585 C C . SER A 1 75 ? -2.070 5.425 -6.618 1.00 92.81 75 SER A C 1
ATOM 587 O O . SER A 1 75 ? -2.193 5.994 -5.543 1.00 92.81 75 SER A O 1
ATOM 589 N N . ARG A 1 76 ? -0.911 4.870 -6.996 1.00 92.31 76 ARG A N 1
ATOM 590 C CA . ARG A 1 76 ? 0.301 4.941 -6.172 1.00 92.31 76 ARG A CA 1
ATOM 591 C C . ARG A 1 76 ? 0.740 6.383 -5.940 1.00 92.31 76 ARG A C 1
ATOM 593 O O . ARG A 1 76 ? 0.948 6.761 -4.797 1.00 92.31 76 ARG A O 1
ATOM 600 N N . GLN A 1 77 ? 0.825 7.191 -6.997 1.00 93.12 77 GLN A N 1
ATOM 601 C CA . GLN A 1 77 ? 1.150 8.615 -6.867 1.00 93.12 77 GLN A CA 1
ATOM 602 C C . GLN A 1 77 ? 0.132 9.350 -5.994 1.00 93.12 77 GLN A C 1
ATOM 604 O O . GLN A 1 77 ? 0.506 10.213 -5.208 1.00 93.12 77 GLN A O 1
ATOM 609 N N . LEU A 1 78 ? -1.150 9.000 -6.103 1.00 94.50 78 LEU A N 1
ATOM 610 C CA . LEU A 1 78 ? -2.207 9.613 -5.310 1.00 94.50 78 LEU A CA 1
ATOM 611 C C . LEU A 1 78 ? -2.136 9.203 -3.831 1.00 94.50 78 LEU A C 1
ATOM 613 O O . LEU A 1 78 ? -2.315 10.056 -2.966 1.00 94.50 78 LEU A O 1
ATOM 617 N N . ILE A 1 79 ? -1.827 7.936 -3.540 1.00 94.69 79 ILE A N 1
ATOM 618 C CA . ILE A 1 79 ? -1.568 7.441 -2.181 1.00 94.69 79 ILE A CA 1
ATOM 619 C C . ILE A 1 79 ? -0.327 8.127 -1.600 1.00 94.69 79 ILE A C 1
ATOM 621 O O . ILE A 1 79 ? -0.369 8.582 -0.464 1.00 94.69 79 ILE A O 1
ATOM 625 N N . GLU A 1 80 ? 0.756 8.245 -2.372 1.00 93.69 80 GLU A N 1
ATOM 626 C CA . GLU A 1 80 ? 1.988 8.925 -1.950 1.00 93.69 80 GLU A CA 1
ATOM 627 C C . GLU A 1 80 ? 1.740 10.420 -1.679 1.00 93.69 80 GLU A C 1
ATOM 629 O O . GLU A 1 80 ? 2.182 10.945 -0.658 1.00 93.69 80 GLU A O 1
ATOM 634 N N . LEU A 1 81 ? 0.971 11.099 -2.537 1.00 95.75 81 LEU A N 1
ATOM 635 C CA . LEU A 1 81 ? 0.614 12.510 -2.371 1.00 95.75 81 LEU A CA 1
ATOM 636 C C . LEU A 1 81 ? -0.266 12.744 -1.133 1.00 95.75 81 LEU A C 1
ATOM 638 O O . LEU A 1 81 ? -0.062 13.716 -0.409 1.00 95.75 81 LEU A O 1
ATOM 642 N N . ASN A 1 82 ? -1.223 11.848 -0.877 1.00 95.75 82 ASN A N 1
ATOM 643 C CA . ASN A 1 82 ? -2.176 11.959 0.231 1.00 95.75 82 ASN A CA 1
ATOM 644 C C . ASN A 1 82 ? -1.766 11.148 1.467 1.00 95.75 82 ASN A C 1
ATOM 646 O O . ASN A 1 82 ? -2.567 10.980 2.387 1.00 95.75 82 ASN A O 1
ATOM 650 N N . GLN A 1 83 ? -0.523 10.660 1.528 1.00 94.94 83 GLN A N 1
ATOM 651 C CA . GLN A 1 83 ? -0.086 9.717 2.559 1.00 94.94 83 GLN A CA 1
ATOM 652 C C . GLN A 1 83 ? -0.318 10.253 3.975 1.00 94.94 83 GLN A C 1
ATOM 654 O O . GLN A 1 83 ? -0.750 9.514 4.857 1.00 94.94 83 GLN A O 1
ATOM 659 N N . ALA A 1 84 ? -0.069 11.547 4.192 1.00 95.19 84 ALA A N 1
ATOM 660 C CA . ALA A 1 84 ? -0.283 12.190 5.484 1.00 95.19 84 ALA A CA 1
ATOM 661 C C . ALA A 1 84 ? -1.767 12.201 5.894 1.00 95.19 84 ALA A C 1
ATOM 663 O O . ALA A 1 84 ? -2.086 11.865 7.033 1.00 95.19 84 ALA A O 1
ATOM 664 N N . GLN A 1 85 ? -2.667 12.531 4.964 1.00 96.44 85 GLN A N 1
ATOM 665 C CA . GLN A 1 85 ? -4.109 12.576 5.214 1.00 96.44 85 GLN A CA 1
ATOM 666 C C . GLN A 1 85 ? -4.680 11.177 5.449 1.00 96.44 85 GLN A C 1
ATOM 668 O O . GLN A 1 85 ? -5.432 10.976 6.400 1.00 96.44 85 GLN A O 1
ATOM 673 N N . ILE A 1 86 ? -4.280 10.203 4.626 1.00 95.69 86 ILE A N 1
ATOM 674 C CA . ILE A 1 86 ? -4.669 8.796 4.785 1.00 95.69 86 ILE A CA 1
ATOM 675 C C . ILE A 1 86 ? -4.230 8.304 6.159 1.00 95.69 86 ILE A C 1
ATOM 677 O O . ILE A 1 86 ? -5.023 7.736 6.904 1.00 95.69 86 ILE A O 1
ATOM 681 N N . ARG A 1 87 ? -2.973 8.573 6.530 1.00 95.69 87 ARG A N 1
ATOM 682 C CA . ARG A 1 87 ? -2.434 8.166 7.824 1.00 95.69 87 ARG A CA 1
ATOM 683 C C . ARG A 1 87 ? -3.230 8.771 8.976 1.00 95.69 87 ARG A C 1
ATOM 685 O O . ARG A 1 87 ? -3.601 8.044 9.888 1.00 95.69 87 ARG A O 1
ATOM 692 N N . GLN A 1 88 ? -3.508 10.070 8.922 1.00 95.88 88 GLN A N 1
ATOM 693 C CA . GLN A 1 88 ? -4.283 10.752 9.953 1.00 95.88 88 GLN A CA 1
ATOM 694 C C . GLN A 1 88 ? -5.699 10.176 10.075 1.00 95.88 88 GLN A C 1
ATOM 696 O O . GLN A 1 88 ? -6.133 9.873 11.180 1.00 95.88 88 GLN A O 1
ATOM 701 N N . SER A 1 89 ? -6.396 9.993 8.952 1.00 96.06 89 SER A N 1
ATOM 702 C CA . SER A 1 89 ? -7.769 9.485 8.937 1.00 96.06 89 SER A CA 1
ATOM 703 C C . SER A 1 89 ? -7.857 8.042 9.446 1.00 96.06 89 SER A C 1
ATOM 705 O O . SER A 1 89 ? -8.728 7.725 10.255 1.00 96.06 89 SER A O 1
ATOM 707 N N . LEU A 1 90 ? -6.906 7.185 9.058 1.00 95.50 90 LEU A N 1
ATOM 708 C CA . LEU A 1 90 ? -6.812 5.818 9.573 1.00 95.50 90 LEU A CA 1
ATOM 709 C C . LEU A 1 90 ? -6.461 5.794 11.066 1.00 95.50 90 LEU A C 1
ATOM 711 O O . LEU A 1 90 ? -7.067 5.035 11.815 1.00 95.50 90 LEU A O 1
ATOM 715 N N . GLU A 1 91 ? -5.513 6.618 11.526 1.00 94.69 91 GLU A N 1
ATOM 716 C CA . GLU A 1 91 ? -5.163 6.706 12.953 1.00 94.69 91 GLU A CA 1
ATOM 717 C C . GLU A 1 91 ? -6.337 7.213 13.802 1.00 94.69 91 GLU A C 1
ATOM 719 O O . GLU A 1 91 ? -6.563 6.705 14.900 1.00 94.69 91 GLU A O 1
ATOM 724 N N . GLU A 1 92 ? -7.092 8.195 13.309 1.00 95.25 92 GLU A N 1
ATOM 725 C CA . GLU A 1 92 ? -8.282 8.710 13.982 1.00 95.25 92 GLU A CA 1
ATOM 726 C C . GLU A 1 92 ? -9.365 7.635 14.100 1.00 95.25 92 GLU A C 1
ATOM 728 O O . GLU A 1 92 ? -9.894 7.418 15.192 1.00 95.25 92 GLU A O 1
ATOM 733 N N . HIS A 1 93 ? -9.626 6.891 13.024 1.00 94.56 93 HIS A N 1
ATOM 734 C CA . HIS A 1 93 ? -10.618 5.816 13.042 1.00 94.56 93 HIS A CA 1
ATOM 735 C C . HIS A 1 93 ? -10.207 4.644 13.933 1.00 94.56 93 HIS A C 1
ATOM 737 O O . HIS A 1 93 ? -11.001 4.145 14.727 1.00 94.56 93 HIS A O 1
ATOM 743 N N . LEU A 1 94 ? -8.933 4.244 13.887 1.00 93.25 94 LEU A N 1
ATOM 744 C CA . LEU A 1 94 ? -8.394 3.186 14.747 1.00 93.25 94 LEU A CA 1
ATOM 745 C C . LEU A 1 94 ? -8.453 3.533 16.241 1.00 93.25 94 LEU A C 1
ATOM 747 O O . LEU A 1 94 ? -8.455 2.624 17.070 1.00 93.25 94 LEU A O 1
ATOM 751 N N . ARG A 1 95 ? -8.521 4.822 16.603 1.00 91.00 95 ARG A N 1
ATOM 752 C CA . ARG A 1 95 ? -8.766 5.261 17.989 1.00 91.00 95 ARG A CA 1
ATOM 753 C C . ARG A 1 95 ? -10.236 5.176 18.397 1.00 91.00 95 ARG A C 1
ATOM 755 O O . ARG A 1 95 ? -10.510 5.101 19.591 1.00 91.00 95 ARG A O 1
ATOM 762 N N . GLN A 1 96 ? -11.156 5.238 17.438 1.00 92.94 96 GLN A N 1
ATOM 763 C CA . GLN A 1 96 ? -12.603 5.229 17.676 1.00 92.94 96 GLN A CA 1
ATOM 764 C C . GLN A 1 96 ? -13.214 3.825 17.591 1.00 92.94 96 GLN A C 1
ATOM 766 O O . GLN A 1 96 ? -14.313 3.601 18.096 1.00 92.94 96 GLN A O 1
ATOM 771 N N . ILE A 1 97 ? -12.512 2.882 16.964 1.00 91.44 97 ILE A N 1
ATOM 772 C CA . ILE A 1 97 ? -12.969 1.504 16.802 1.00 91.44 97 ILE A CA 1
ATOM 773 C C . ILE A 1 97 ? -13.193 0.814 18.150 1.00 91.44 97 ILE A C 1
ATOM 775 O O . ILE A 1 97 ? -12.373 0.878 19.067 1.00 91.44 97 ILE A O 1
ATOM 779 N N . ASP A 1 98 ? -14.309 0.088 18.238 1.00 89.81 98 ASP A N 1
ATOM 780 C CA . ASP A 1 98 ? -14.615 -0.752 19.389 1.00 89.81 98 ASP A CA 1
ATOM 781 C C . ASP A 1 98 ? -13.629 -1.928 19.468 1.00 89.81 98 ASP A C 1
ATOM 783 O O . ASP A 1 98 ? -13.380 -2.643 18.492 1.00 89.81 98 ASP A O 1
ATOM 787 N N . GLY A 1 99 ? -13.114 -2.185 20.670 1.00 86.38 99 GLY A N 1
ATOM 788 C CA . GLY A 1 99 ? -12.202 -3.286 20.951 1.00 86.38 99 GLY A CA 1
ATOM 789 C C . GLY A 1 99 ? -12.760 -4.663 20.578 1.00 86.38 99 GLY A C 1
ATOM 790 O O . GLY A 1 99 ? -11.990 -5.597 20.343 1.00 86.38 99 GLY A O 1
ATOM 791 N N . ARG A 1 100 ? -14.086 -4.802 20.470 1.00 89.06 100 ARG A N 1
ATOM 792 C CA . ARG A 1 100 ? -14.738 -6.033 19.996 1.00 89.06 100 ARG A CA 1
ATOM 793 C C . ARG A 1 100 ? -14.361 -6.381 18.558 1.00 89.06 100 ARG A C 1
ATOM 795 O O . ARG A 1 100 ? -14.120 -7.551 18.276 1.00 89.06 100 ARG A O 1
ATOM 802 N N . VAL A 1 101 ? -14.233 -5.380 17.687 1.00 90.44 101 VAL A N 1
ATOM 803 C CA . VAL A 1 101 ? -13.887 -5.570 16.268 1.00 90.44 101 VAL A CA 1
ATOM 804 C C . VAL A 1 101 ? -12.460 -6.111 16.125 1.00 90.44 101 VAL A C 1
ATOM 806 O O . VAL A 1 101 ? -12.195 -6.950 15.272 1.00 90.44 101 VAL A O 1
ATOM 809 N N . LEU A 1 102 ? -11.552 -5.723 17.028 1.00 87.31 102 LEU A N 1
ATOM 810 C CA . LEU A 1 102 ? -10.183 -6.256 17.074 1.00 87.31 102 LEU A CA 1
ATOM 811 C C . LEU A 1 102 ? -10.085 -7.703 17.581 1.00 87.31 102 LEU A C 1
ATOM 813 O O . LEU A 1 102 ? -9.005 -8.285 17.544 1.00 87.31 102 LEU A O 1
ATOM 817 N N . THR A 1 103 ? -11.175 -8.281 18.094 1.00 86.69 103 THR A N 1
ATOM 818 C CA . THR A 1 103 ? -11.184 -9.674 18.578 1.00 86.69 103 THR A CA 1
ATOM 819 C C . THR A 1 103 ? -11.493 -10.663 17.453 1.00 86.69 103 THR A C 1
ATOM 821 O O . THR A 1 103 ? -11.234 -11.856 17.605 1.00 86.69 103 THR A O 1
ATOM 824 N N . ASP A 1 104 ? -12.020 -10.184 16.322 1.00 89.00 104 ASP A N 1
ATOM 825 C CA . ASP A 1 104 ? -12.278 -11.022 15.154 1.00 89.00 104 ASP A CA 1
ATOM 826 C C . ASP A 1 104 ? -10.952 -11.526 14.547 1.00 89.00 104 ASP A C 1
ATOM 828 O O . ASP A 1 104 ? -10.125 -10.705 14.141 1.00 89.00 104 ASP A O 1
ATOM 832 N N . PRO A 1 105 ? -10.729 -12.852 14.438 1.00 85.31 105 PRO A N 1
ATOM 833 C CA . PRO A 1 105 ? -9.528 -13.400 13.808 1.00 85.31 105 PRO A CA 1
ATOM 834 C C . PRO A 1 105 ? -9.382 -13.011 12.332 1.00 85.31 105 PRO A C 1
ATOM 836 O O . PRO A 1 105 ? -8.264 -13.018 11.818 1.00 85.31 105 PRO A O 1
ATOM 839 N N . TYR A 1 106 ? -10.484 -12.694 11.647 1.00 88.44 106 TYR A N 1
ATOM 840 C CA . TYR A 1 106 ? -10.462 -12.310 10.237 1.00 88.44 106 TYR A CA 1
ATOM 841 C C . TYR A 1 106 ? -10.413 -10.798 10.022 1.00 88.44 106 TYR A C 1
ATOM 843 O O . TYR A 1 106 ? -10.148 -10.366 8.899 1.00 88.44 106 TYR A O 1
ATOM 851 N N . LEU A 1 107 ? -10.640 -10.004 11.077 1.00 92.25 107 LEU A N 1
ATOM 852 C CA . LEU A 1 107 ? -10.701 -8.542 11.033 1.00 92.25 107 LEU A CA 1
ATOM 853 C C . LEU A 1 107 ? -11.576 -8.025 9.875 1.00 92.25 107 LEU A C 1
ATOM 855 O O . LEU A 1 107 ? -11.267 -6.993 9.277 1.00 92.25 107 LEU A O 1
ATOM 859 N N . ALA A 1 108 ? -12.643 -8.747 9.520 1.00 93.06 108 ALA A N 1
ATOM 860 C CA . ALA A 1 108 ? -13.396 -8.481 8.294 1.00 93.06 108 ALA A CA 1
ATOM 861 C C . ALA A 1 108 ? -14.123 -7.131 8.374 1.00 93.06 108 ALA A C 1
ATOM 863 O O . ALA A 1 108 ? -14.054 -6.326 7.443 1.00 93.06 108 ALA A O 1
ATOM 864 N N . ASP A 1 109 ? -14.734 -6.860 9.528 1.00 94.25 109 ASP A N 1
ATOM 865 C CA . ASP A 1 109 ? -15.431 -5.604 9.818 1.00 94.25 109 ASP A CA 1
ATOM 866 C C . ASP A 1 109 ? -14.462 -4.422 9.940 1.00 94.25 109 ASP A C 1
ATOM 868 O O . ASP A 1 109 ? -14.763 -3.311 9.513 1.00 94.25 109 ASP A O 1
ATOM 872 N N . LEU A 1 110 ? -13.269 -4.653 10.496 1.00 94.00 110 LEU A N 1
ATOM 873 C CA . LEU A 1 110 ? -12.225 -3.631 10.546 1.00 94.00 110 LEU A CA 1
ATOM 874 C C . LEU A 1 110 ? -11.779 -3.266 9.129 1.00 94.00 110 LEU A C 1
ATOM 876 O O . LEU A 1 110 ? -11.692 -2.097 8.769 1.00 94.00 110 LEU A O 1
ATOM 880 N N . LYS A 1 111 ? -11.498 -4.284 8.319 1.00 94.62 111 LYS A N 1
ATOM 881 C CA . LYS A 1 111 ? -11.016 -4.127 6.954 1.00 94.62 111 LYS A CA 1
ATOM 882 C C . LYS A 1 111 ? -12.032 -3.399 6.073 1.00 94.62 111 LYS A C 1
ATOM 884 O O . LYS A 1 111 ? -11.623 -2.520 5.320 1.00 94.62 111 LYS A O 1
ATOM 889 N N . SER A 1 112 ? -13.323 -3.719 6.181 1.00 95.06 112 SER A N 1
ATOM 890 C CA . SER A 1 112 ? -14.375 -3.035 5.419 1.00 95.06 112 SER A CA 1
ATOM 891 C C . SER A 1 112 ? -14.485 -1.554 5.794 1.00 95.06 112 SER A C 1
ATOM 893 O O . SER A 1 112 ? -14.523 -0.713 4.900 1.00 95.06 112 SER A O 1
ATOM 895 N N . GLN A 1 113 ? -14.421 -1.219 7.086 1.00 95.44 113 GLN A N 1
ATOM 896 C CA . GLN A 1 113 ? -14.434 0.174 7.549 1.00 95.44 113 GLN A CA 1
ATOM 897 C C . GLN A 1 113 ? -13.192 0.957 7.103 1.00 95.44 113 GLN A C 1
ATOM 899 O O . GLN A 1 113 ? -13.296 2.085 6.629 1.00 95.44 113 GLN A O 1
ATOM 904 N N . LEU A 1 114 ? -11.998 0.368 7.228 1.00 95.00 114 LEU A N 1
ATOM 905 C CA . LEU A 1 114 ? -10.761 1.019 6.784 1.00 95.00 114 LEU A CA 1
ATOM 906 C C . LEU A 1 114 ? -10.751 1.222 5.265 1.00 95.00 114 LEU A C 1
ATOM 908 O O . LEU A 1 114 ? -10.281 2.254 4.787 1.00 95.00 114 LEU A O 1
ATOM 912 N N . LEU A 1 115 ? -11.286 0.258 4.510 1.00 96.00 115 LEU A N 1
ATOM 913 C CA . LEU A 1 115 ? -11.447 0.378 3.066 1.00 96.00 115 LEU A CA 1
ATOM 914 C C . LEU A 1 115 ? -12.407 1.519 2.714 1.00 96.00 115 LEU A C 1
ATOM 916 O O . LEU A 1 115 ? -12.072 2.328 1.857 1.00 96.00 115 LEU A O 1
ATOM 920 N N . GLU A 1 116 ? -13.545 1.634 3.400 1.00 96.12 116 GLU A N 1
ATOM 921 C CA . GLU A 1 116 ? -14.514 2.720 3.198 1.00 96.12 116 GLU A CA 1
ATOM 922 C C . GLU A 1 116 ? -13.880 4.102 3.413 1.00 96.12 116 GLU A C 1
ATOM 924 O O . GLU A 1 116 ? -14.020 4.995 2.578 1.00 96.12 116 GLU A O 1
ATOM 929 N N . ILE A 1 117 ? -13.089 4.264 4.474 1.00 95.44 117 ILE A N 1
ATOM 930 C CA . ILE A 1 117 ? -12.370 5.514 4.766 1.00 95.44 117 ILE A CA 1
ATOM 931 C C . ILE A 1 117 ? -11.324 5.819 3.697 1.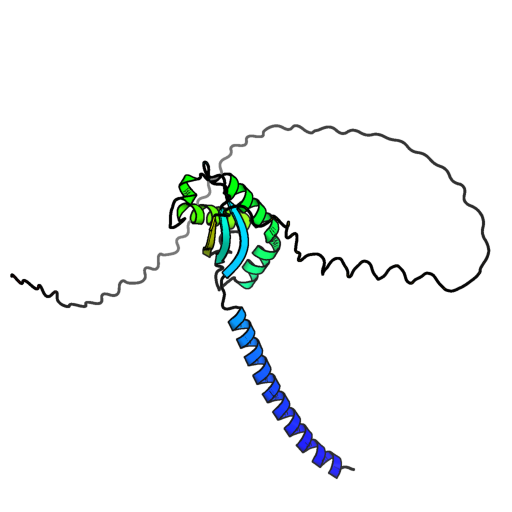00 95.44 117 ILE A C 1
ATOM 933 O O . ILE A 1 117 ? -11.143 6.964 3.271 1.00 95.44 117 ILE A O 1
ATOM 937 N N . MET A 1 118 ? -10.612 4.795 3.236 1.00 94.88 118 MET A N 1
ATOM 938 C CA . MET A 1 118 ? -9.644 4.964 2.163 1.00 94.88 118 MET A CA 1
ATOM 939 C C . MET A 1 118 ? -10.301 5.341 0.836 1.00 94.88 118 MET A C 1
ATOM 941 O O . MET A 1 118 ? -9.798 6.207 0.119 1.00 94.88 118 MET A O 1
ATOM 945 N N . VAL A 1 119 ? -11.450 4.746 0.537 1.00 95.12 119 VAL A N 1
ATOM 946 C CA . VAL A 1 119 ? -12.280 5.105 -0.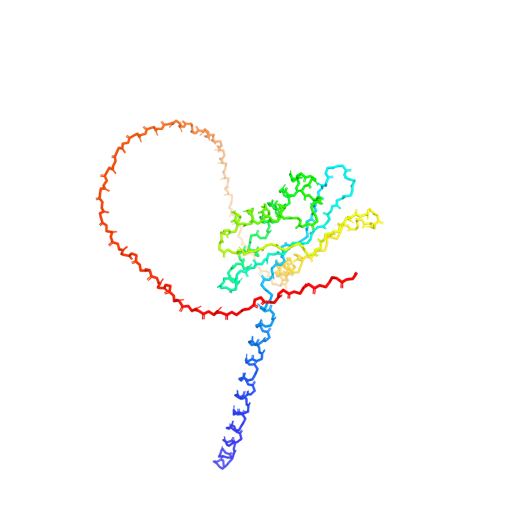610 1.00 95.12 119 VAL A CA 1
ATOM 947 C C . VAL A 1 119 ? -12.771 6.549 -0.482 1.00 95.12 119 VAL A C 1
ATOM 949 O O . VAL A 1 119 ? -12.661 7.311 -1.437 1.00 95.12 119 VAL A O 1
ATOM 952 N N . GLN A 1 120 ? -13.190 6.986 0.706 1.00 95.31 120 GLN A N 1
ATOM 953 C CA . GLN A 1 120 ? -13.624 8.365 0.941 1.00 95.31 120 GLN A CA 1
ATOM 954 C C . GLN A 1 120 ? -12.484 9.392 0.818 1.00 95.31 120 GLN A C 1
ATOM 956 O O . GLN A 1 120 ? -12.709 10.518 0.376 1.00 95.31 120 GLN A O 1
ATOM 961 N N . THR A 1 121 ? -11.260 9.027 1.210 1.00 94.12 121 THR A N 1
ATOM 962 C CA . THR A 1 121 ? -10.100 9.937 1.187 1.00 94.12 121 THR A CA 1
ATOM 963 C C . THR A 1 121 ? -9.420 10.022 -0.179 1.00 94.12 121 THR A C 1
ATOM 965 O O . THR A 1 121 ? -8.957 11.099 -0.552 1.00 94.12 121 THR A O 1
ATOM 968 N N . ILE A 1 122 ? -9.346 8.917 -0.927 1.00 93.44 122 ILE A N 1
ATOM 969 C CA . ILE A 1 122 ? -8.603 8.830 -2.198 1.00 93.44 122 ILE A CA 1
ATOM 970 C C . ILE A 1 122 ? -9.539 8.759 -3.417 1.00 93.44 122 ILE A C 1
ATOM 972 O O . ILE A 1 122 ? -9.198 9.266 -4.488 1.00 93.44 122 ILE A O 1
ATOM 976 N N . GLY A 1 123 ? -10.718 8.156 -3.258 1.00 92.31 123 GLY A N 1
ATOM 977 C CA . GLY A 1 123 ? -11.722 7.924 -4.297 1.00 92.31 123 GLY A CA 1
ATOM 978 C C . GLY A 1 123 ? -11.877 6.448 -4.695 1.00 92.31 123 GLY A C 1
ATOM 979 O O . GLY A 1 123 ? -10.919 5.672 -4.679 1.00 92.31 123 GLY A O 1
ATOM 980 N N . ASP A 1 124 ? -13.084 6.086 -5.139 1.00 87.12 124 ASP A N 1
ATOM 981 C CA . ASP A 1 124 ? -13.555 4.716 -5.430 1.00 87.12 124 ASP A CA 1
ATOM 982 C C . ASP A 1 124 ? -12.711 3.928 -6.448 1.00 87.12 124 ASP A C 1
ATOM 984 O O . ASP A 1 124 ? -12.751 2.704 -6.483 1.00 87.12 124 ASP A O 1
ATOM 988 N N . SER A 1 125 ? -11.946 4.611 -7.304 1.00 85.00 125 SER A N 1
ATOM 989 C CA . SER A 1 125 ? -11.181 3.966 -8.386 1.00 85.00 125 SER A CA 1
ATOM 990 C C . SER A 1 125 ? -9.747 3.577 -8.015 1.00 85.00 125 SER A C 1
ATOM 992 O O . SER A 1 125 ? -9.022 3.032 -8.852 1.00 85.00 125 SER A O 1
ATOM 994 N N . SER A 1 126 ? -9.290 3.928 -6.809 1.00 89.31 126 SER A N 1
ATOM 995 C CA . SER A 1 126 ? -7.862 3.886 -6.487 1.00 89.31 126 SER A CA 1
ATOM 996 C C . SER A 1 126 ? -7.409 2.671 -5.689 1.00 89.31 126 SER A C 1
ATOM 998 O O . SER A 1 126 ? -6.214 2.374 -5.719 1.00 89.31 126 SER A O 1
ATOM 1000 N N . ILE A 1 127 ? -8.318 1.969 -5.015 1.00 93.25 127 ILE A N 1
ATOM 1001 C CA . ILE A 1 127 ? -8.009 0.841 -4.131 1.00 93.25 127 ILE A CA 1
ATOM 1002 C C . ILE A 1 127 ? -9.037 -0.259 -4.380 1.00 93.25 127 ILE A C 1
ATOM 1004 O O . ILE A 1 127 ? -10.233 0.012 -4.354 1.00 93.25 127 ILE A O 1
ATOM 1008 N N . ASP A 1 128 ? -8.563 -1.483 -4.589 1.00 93.56 128 ASP A N 1
ATOM 1009 C CA . ASP A 1 128 ? -9.425 -2.660 -4.724 1.00 93.56 128 ASP A CA 1
ATOM 1010 C C . ASP A 1 128 ? -9.668 -3.313 -3.362 1.00 93.56 128 ASP A C 1
ATOM 1012 O O . ASP A 1 128 ? -10.774 -3.759 -3.066 1.00 93.56 128 ASP A O 1
ATOM 1016 N N . ASP A 1 129 ? -8.620 -3.400 -2.538 1.00 93.75 129 ASP A N 1
ATOM 1017 C CA . ASP A 1 129 ? -8.682 -4.116 -1.269 1.00 93.75 129 ASP A CA 1
ATOM 1018 C C . ASP A 1 129 ? -7.627 -3.623 -0.264 1.00 93.75 129 ASP A C 1
ATOM 1020 O O . ASP A 1 129 ? -6.663 -2.947 -0.626 1.00 93.75 129 ASP A O 1
ATOM 1024 N N . LEU A 1 130 ? -7.784 -3.987 1.009 1.00 94.56 130 LEU A N 1
ATOM 1025 C CA . LEU A 1 130 ? -6.847 -3.670 2.088 1.00 94.56 130 LEU A CA 1
ATOM 1026 C C . LEU A 1 130 ? -6.331 -4.949 2.763 1.00 94.56 130 LEU A C 1
ATOM 1028 O O . LEU A 1 130 ? -7.087 -5.865 3.086 1.00 94.56 130 LEU A O 1
ATOM 1032 N N . LEU A 1 131 ? -5.024 -5.025 2.989 1.00 94.00 131 LEU A N 1
ATOM 1033 C CA . LEU A 1 131 ? -4.342 -6.152 3.617 1.00 94.00 131 LEU A CA 1
ATOM 1034 C C . LEU A 1 131 ? -3.720 -5.725 4.943 1.00 94.00 131 LEU A C 1
ATOM 1036 O O . LEU A 1 131 ? -3.018 -4.716 5.026 1.00 94.00 131 LEU A O 1
ATOM 1040 N N . ILE A 1 132 ? -3.936 -6.548 5.965 1.00 93.88 132 ILE A N 1
ATOM 1041 C CA . ILE A 1 132 ? -3.283 -6.434 7.268 1.00 93.88 132 ILE A CA 1
ATOM 1042 C C . ILE A 1 132 ? -2.274 -7.579 7.336 1.00 93.88 132 ILE A C 1
ATOM 1044 O O . ILE A 1 132 ? -2.659 -8.743 7.416 1.00 93.88 132 ILE A O 1
ATOM 1048 N N . THR A 1 133 ? -0.987 -7.260 7.216 1.00 90.25 133 THR A N 1
ATOM 1049 C CA . THR A 1 133 ? 0.082 -8.269 7.086 1.00 90.25 133 THR A CA 1
ATOM 1050 C C . THR A 1 133 ? 0.669 -8.677 8.429 1.00 90.25 133 THR A C 1
ATOM 1052 O O . THR A 1 133 ? 1.055 -9.827 8.622 1.00 90.25 133 THR A O 1
ATOM 1055 N N . GLU A 1 134 ? 0.725 -7.741 9.370 1.00 89.81 134 GLU A N 1
ATOM 1056 C CA . GLU A 1 134 ? 1.287 -7.943 10.700 1.00 89.81 134 GLU A CA 1
ATOM 1057 C C . GLU A 1 134 ? 0.269 -7.439 11.724 1.00 89.81 134 GLU A C 1
ATOM 1059 O O . GLU A 1 134 ? -0.170 -6.293 11.629 1.00 89.81 134 GLU A O 1
ATOM 1064 N N . LEU A 1 135 ? -0.090 -8.283 12.695 1.00 88.81 135 LEU A N 1
ATOM 1065 C CA . LEU A 1 135 ? -0.867 -7.911 13.875 1.00 88.81 135 LEU A CA 1
ATOM 1066 C C . LEU A 1 135 ? -0.094 -8.383 15.106 1.00 88.81 135 LEU A C 1
ATOM 1068 O O . LEU A 1 135 ? -0.075 -9.570 15.429 1.00 88.81 135 LEU A O 1
ATOM 1072 N N . CYS A 1 136 ? 0.578 -7.451 15.768 1.00 86.88 136 CYS A N 1
ATOM 1073 C CA . CYS A 1 136 ? 1.434 -7.739 16.909 1.00 86.88 136 CYS A CA 1
ATOM 1074 C C . CYS A 1 136 ? 0.935 -6.970 18.125 1.00 86.88 136 CYS A C 1
ATOM 1076 O O . CYS A 1 136 ? 0.849 -5.744 18.104 1.00 86.88 136 CYS A O 1
ATOM 1078 N N . GLU A 1 137 ? 0.651 -7.680 19.211 1.00 85.00 137 GLU A N 1
ATOM 1079 C CA . GLU A 1 137 ? 0.464 -7.038 20.506 1.00 85.00 137 GLU A CA 1
ATOM 1080 C C . GLU A 1 137 ? 1.818 -6.515 20.987 1.00 85.00 137 GLU A C 1
ATOM 1082 O O . GLU A 1 137 ? 2.787 -7.273 21.098 1.00 85.00 137 GLU A O 1
ATOM 1087 N N . VAL A 1 138 ? 1.903 -5.211 21.245 1.00 79.88 138 VAL A N 1
ATOM 1088 C CA . VAL A 1 138 ? 3.111 -4.598 21.792 1.00 79.88 138 VAL A CA 1
ATOM 1089 C C . VAL A 1 138 ? 3.159 -4.964 23.272 1.00 79.88 138 VAL A C 1
ATOM 1091 O O . VAL A 1 138 ? 2.670 -4.237 24.130 1.00 79.88 138 VAL A O 1
ATOM 1094 N N . LYS A 1 139 ? 3.685 -6.153 23.573 1.00 69.75 139 LYS A N 1
ATOM 1095 C CA . LYS A 1 139 ? 4.005 -6.558 24.942 1.00 69.75 139 LYS A CA 1
ATOM 1096 C C . LYS A 1 139 ? 5.173 -5.689 25.407 1.00 69.75 139 LYS A C 1
ATOM 1098 O O . LYS A 1 139 ? 6.237 -5.721 24.797 1.00 69.75 139 LYS A O 1
ATOM 1103 N N . ASP A 1 140 ? 4.927 -4.875 26.425 1.00 61.41 140 ASP A N 1
ATOM 1104 C CA . ASP A 1 140 ? 5.824 -3.834 26.922 1.00 61.41 140 ASP A CA 1
ATOM 1105 C C . ASP A 1 140 ? 7.295 -4.253 27.143 1.00 61.41 140 ASP A C 1
ATOM 1107 O O . ASP A 1 140 ? 7.622 -5.408 27.408 1.00 61.41 140 ASP A O 1
ATOM 1111 N N . THR A 1 141 ? 8.147 -3.219 27.128 1.00 47.12 141 THR A N 1
ATOM 1112 C CA . THR A 1 141 ? 9.529 -3.133 27.643 1.00 47.12 141 THR A CA 1
ATOM 1113 C C . THR A 1 141 ? 10.680 -3.687 26.800 1.00 47.12 141 THR A C 1
ATOM 1115 O O . THR A 1 141 ? 11.607 -4.302 27.321 1.00 47.12 141 THR A O 1
ATOM 1118 N N . ALA A 1 142 ? 10.743 -3.341 25.522 1.00 47.00 142 ALA A N 1
ATOM 1119 C CA . ALA A 1 142 ? 12.036 -2.938 24.979 1.00 47.00 142 ALA A CA 1
ATOM 1120 C C . ALA A 1 142 ? 11.896 -1.457 24.674 1.00 47.00 142 ALA A C 1
ATOM 1122 O O . ALA A 1 142 ? 11.202 -1.105 23.730 1.00 47.00 142 ALA A O 1
ATOM 1123 N N . THR A 1 143 ? 12.427 -0.632 25.579 1.00 46.53 143 THR A N 1
ATOM 1124 C CA . THR A 1 143 ? 12.815 0.765 25.380 1.00 46.53 143 THR A CA 1
ATOM 1125 C C . THR A 1 143 ? 12.130 1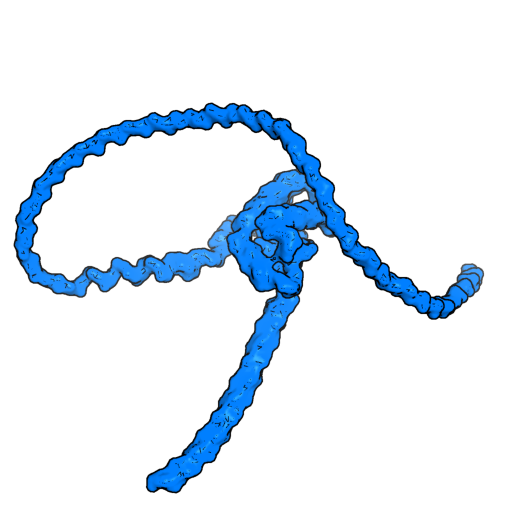.407 24.177 1.00 46.53 143 THR A C 1
ATOM 1127 O O . THR A 1 143 ? 12.537 1.169 23.041 1.00 46.53 143 THR A O 1
ATOM 1130 N N . LEU A 1 144 ? 11.126 2.254 24.424 1.00 47.12 144 LEU A N 1
ATOM 1131 C CA . LEU A 1 144 ? 10.746 3.313 23.492 1.00 47.12 144 LEU A CA 1
ATOM 1132 C C . LEU A 1 144 ? 11.971 4.235 23.309 1.00 47.12 144 LEU A C 1
ATOM 1134 O O . LEU A 1 144 ? 11.963 5.395 23.712 1.00 47.12 144 LEU A O 1
ATOM 1138 N N . GLU A 1 145 ? 13.055 3.730 22.709 1.00 46.00 145 GLU A N 1
ATOM 1139 C CA . GLU A 1 145 ? 13.854 4.534 21.818 1.00 46.00 145 GLU A CA 1
ATOM 1140 C C . GLU A 1 145 ? 12.835 4.973 20.795 1.00 46.00 145 GLU A C 1
ATOM 1142 O O . GLU A 1 145 ? 12.354 4.208 19.961 1.00 46.00 145 GLU A O 1
ATOM 1147 N N . PHE A 1 146 ? 12.407 6.206 20.987 1.00 47.16 146 PHE A N 1
ATOM 1148 C CA . PHE A 1 146 ? 11.743 7.016 20.012 1.00 47.16 146 PHE A CA 1
ATOM 1149 C C . PHE A 1 146 ? 12.602 6.904 18.747 1.00 47.16 146 PHE A C 1
ATOM 1151 O O . PHE A 1 146 ? 13.545 7.670 18.548 1.00 47.16 146 PHE A O 1
ATOM 1158 N N . VAL A 1 147 ? 12.328 5.895 17.912 1.00 50.56 147 VAL A N 1
ATOM 1159 C CA . VAL A 1 147 ? 12.857 5.760 16.560 1.00 50.56 147 VAL A CA 1
ATOM 1160 C C . VAL A 1 147 ? 12.139 6.832 15.755 1.00 50.56 147 VAL A C 1
ATOM 1162 O O . VAL A 1 147 ? 11.335 6.591 14.866 1.00 50.56 147 VAL A O 1
ATOM 1165 N N . SER A 1 148 ? 12.485 8.071 16.079 1.00 45.91 148 SER A N 1
ATOM 1166 C CA . SER A 1 148 ? 12.537 9.185 15.162 1.00 45.91 148 SER A CA 1
ATOM 1167 C C . SER A 1 148 ? 13.727 8.924 14.229 1.00 45.91 148 SER A C 1
ATOM 1169 O O . SER A 1 148 ? 14.737 9.618 14.228 1.00 45.91 148 SER A O 1
ATOM 1171 N N . ARG A 1 149 ? 13.652 7.825 13.472 1.00 45.94 149 ARG A N 1
ATOM 1172 C CA . ARG A 1 149 ? 14.399 7.615 12.232 1.00 45.94 149 ARG A CA 1
ATOM 1173 C C . ARG A 1 149 ? 13.307 7.512 11.176 1.00 45.94 149 ARG A C 1
ATOM 1175 O O . ARG A 1 149 ? 12.512 6.589 11.205 1.00 45.94 149 ARG A O 1
ATOM 1182 N N . GLY A 1 150 ? 13.126 8.466 10.284 1.00 48.56 150 GLY A N 1
ATOM 1183 C CA . GLY A 1 150 ? 14.147 9.274 9.649 1.00 48.56 150 GLY A CA 1
ATOM 1184 C C . GLY A 1 150 ? 14.028 8.991 8.165 1.00 48.56 150 GLY A C 1
ATOM 1185 O O . GLY A 1 150 ? 14.589 8.016 7.685 1.00 48.56 150 GLY A O 1
ATOM 1186 N N . ASN A 1 151 ? 13.280 9.830 7.449 1.00 44.78 151 ASN A N 1
ATOM 1187 C CA . ASN A 1 151 ? 13.424 9.913 5.996 1.00 44.78 151 ASN A CA 1
ATOM 1188 C C . ASN A 1 151 ? 13.237 11.330 5.423 1.00 44.78 151 ASN A C 1
ATOM 1190 O O . ASN A 1 151 ? 13.011 11.495 4.233 1.00 44.78 151 ASN A O 1
ATOM 1194 N N . SER A 1 152 ? 13.363 12.380 6.240 1.00 46.09 152 SER A N 1
ATOM 1195 C CA . SER A 1 152 ? 13.253 13.773 5.769 1.00 46.09 152 SER A CA 1
ATOM 1196 C C . SER A 1 152 ? 14.493 14.637 6.037 1.00 46.09 152 SER A C 1
ATOM 1198 O O . SER A 1 152 ? 14.527 15.800 5.635 1.00 46.09 152 SER A O 1
ATOM 1200 N N . GLN A 1 153 ? 15.571 14.081 6.609 1.00 48.88 153 GLN A N 1
ATOM 1201 C CA . GLN A 1 153 ? 16.849 14.805 6.727 1.00 48.88 153 GLN A CA 1
ATOM 1202 C C . GLN A 1 153 ? 17.769 14.691 5.502 1.00 48.88 153 GLN A C 1
ATOM 1204 O O . GLN A 1 153 ? 18.643 15.541 5.342 1.00 48.88 153 GLN A O 1
ATOM 1209 N N . ALA A 1 154 ? 17.551 13.734 4.593 1.00 46.50 154 ALA A N 1
ATOM 1210 C CA . ALA A 1 154 ? 18.330 13.661 3.352 1.00 46.50 154 ALA A CA 1
ATOM 1211 C C . ALA A 1 154 ? 17.947 14.755 2.332 1.00 46.50 154 ALA A C 1
ATOM 1213 O O . ALA A 1 154 ? 18.758 15.100 1.479 1.00 46.50 154 ALA A O 1
ATOM 1214 N N . GLN A 1 155 ? 16.758 15.361 2.448 1.00 47.53 155 GLN A N 1
ATOM 1215 C CA . GLN A 1 155 ? 16.298 16.399 1.513 1.00 47.53 155 GLN A CA 1
ATOM 1216 C C . GLN A 1 155 ? 16.384 17.835 2.049 1.00 47.53 155 GLN A C 1
ATOM 1218 O O . GLN A 1 155 ? 16.432 18.770 1.257 1.00 47.53 155 GLN A O 1
ATOM 1223 N N . ARG A 1 156 ? 16.485 18.051 3.370 1.00 47.84 156 ARG A N 1
ATOM 1224 C CA . ARG A 1 156 ? 16.649 19.408 3.938 1.00 47.84 156 ARG A CA 1
ATOM 1225 C C . ARG A 1 156 ? 18.098 19.844 4.157 1.00 47.84 156 ARG A C 1
ATOM 1227 O O . ARG A 1 156 ? 18.325 20.959 4.612 1.00 47.84 156 ARG A O 1
ATOM 1234 N N . ARG A 1 157 ? 19.086 19.014 3.803 1.00 45.84 157 ARG A N 1
ATOM 1235 C CA . ARG A 1 157 ? 20.512 19.384 3.889 1.00 45.84 157 ARG A CA 1
ATOM 1236 C C . ARG A 1 157 ? 21.127 19.891 2.582 1.00 45.84 157 ARG A C 1
ATOM 1238 O O . ARG A 1 157 ? 22.268 20.332 2.608 1.00 45.84 157 ARG A O 1
ATOM 1245 N N . MET A 1 158 ? 20.382 19.905 1.473 1.00 48.56 158 MET A N 1
ATOM 1246 C CA . MET A 1 158 ? 20.879 20.404 0.178 1.00 48.56 158 MET A CA 1
ATOM 1247 C C . MET A 1 158 ? 20.418 21.821 -0.197 1.00 48.56 158 MET A C 1
ATOM 1249 O O . MET A 1 158 ? 20.668 22.257 -1.312 1.00 48.56 158 MET A O 1
ATOM 1253 N N . VAL A 1 159 ? 19.805 22.578 0.724 1.00 50.59 159 VAL A N 1
ATOM 1254 C CA . VAL A 1 159 ? 19.421 23.987 0.463 1.00 50.59 159 VAL A CA 1
ATOM 1255 C C . VAL A 1 159 ? 20.095 25.002 1.393 1.00 50.59 159 VAL A C 1
ATOM 1257 O O . VAL A 1 159 ? 19.940 26.202 1.201 1.00 50.59 159 VAL A O 1
ATOM 1260 N N . ALA A 1 160 ? 20.892 24.550 2.368 1.00 49.22 160 ALA A N 1
ATOM 1261 C CA . ALA A 1 160 ? 21.545 25.427 3.348 1.00 49.22 160 ALA A CA 1
ATOM 1262 C C . ALA A 1 160 ? 23.064 25.605 3.139 1.00 49.22 160 ALA A C 1
ATOM 1264 O O . ALA A 1 160 ? 23.717 26.207 3.982 1.00 49.22 160 ALA A O 1
ATOM 1265 N N . SER A 1 161 ? 23.640 25.109 2.034 1.00 46.50 161 SER A N 1
ATOM 1266 C CA . SER A 1 161 ? 25.093 25.191 1.775 1.00 46.50 161 SER A CA 1
ATOM 1267 C C . SER A 1 161 ? 25.490 26.086 0.590 1.00 46.50 161 SER A C 1
ATOM 1269 O O . SER A 1 161 ? 26.645 26.066 0.179 1.00 46.50 161 SER A O 1
ATOM 1271 N N . LEU A 1 162 ? 24.574 26.888 0.036 1.00 48.47 162 LEU A N 1
ATOM 1272 C CA . LEU A 1 162 ? 24.871 27.782 -1.099 1.00 48.47 162 LEU A CA 1
ATOM 1273 C C . LEU A 1 162 ? 24.784 29.278 -0.754 1.00 48.47 162 LEU A C 1
ATOM 1275 O O . LEU A 1 162 ? 24.584 30.097 -1.644 1.00 48.47 162 LEU A O 1
ATOM 1279 N N . ARG A 1 163 ? 24.937 29.664 0.522 1.00 49.66 163 ARG A N 1
ATOM 1280 C CA . ARG A 1 163 ? 24.895 31.090 0.904 1.00 49.66 163 ARG A CA 1
ATOM 1281 C C . ARG A 1 163 ? 26.024 31.597 1.804 1.00 49.66 163 ARG A C 1
ATOM 1283 O O . ARG A 1 163 ? 25.956 32.742 2.219 1.00 49.66 163 ARG A O 1
ATOM 1290 N N . SER A 1 164 ? 27.063 30.804 2.076 1.00 48.38 164 SER A N 1
ATOM 1291 C CA . SER A 1 164 ? 28.159 31.215 2.976 1.00 48.38 164 SER A CA 1
ATOM 1292 C C . SER A 1 164 ? 29.527 31.399 2.308 1.00 48.38 164 SER A C 1
ATOM 1294 O O . SER A 1 164 ? 30.522 31.435 3.015 1.00 48.38 164 SER A O 1
ATOM 1296 N N . ASN A 1 165 ? 29.604 31.509 0.976 1.00 47.59 165 ASN A N 1
ATOM 1297 C CA . ASN A 1 165 ? 30.883 31.649 0.257 1.00 47.59 165 ASN A CA 1
ATOM 1298 C C . ASN A 1 165 ? 30.928 32.853 -0.704 1.00 47.59 165 ASN A C 1
ATOM 1300 O O . ASN A 1 165 ? 31.598 32.801 -1.730 1.00 47.59 165 ASN A O 1
ATOM 1304 N N . ALA A 1 166 ? 30.210 33.931 -0.379 1.00 51.25 166 ALA A N 1
ATOM 1305 C CA . ALA A 1 166 ? 30.223 35.179 -1.150 1.00 51.25 166 ALA A CA 1
ATOM 1306 C C . ALA A 1 166 ? 30.730 36.385 -0.335 1.00 51.25 166 ALA A C 1
ATOM 1308 O O . ALA A 1 166 ? 30.356 37.510 -0.630 1.00 51.25 166 ALA A O 1
ATOM 1309 N N . ASP A 1 167 ? 31.577 36.153 0.670 1.00 51.84 167 ASP A N 1
ATOM 1310 C CA . ASP A 1 167 ? 32.252 37.218 1.420 1.00 51.84 167 ASP A CA 1
ATOM 1311 C C . ASP A 1 167 ? 33.738 36.886 1.561 1.00 51.84 167 ASP A C 1
ATOM 1313 O O . ASP A 1 167 ? 34.174 36.309 2.554 1.00 51.84 167 ASP A O 1
ATOM 1317 N N . GLN A 1 168 ? 34.500 37.176 0.503 1.00 52.12 168 GLN A N 1
ATOM 1318 C CA . GLN A 1 168 ? 35.900 37.615 0.566 1.00 52.12 168 GLN A CA 1
ATOM 1319 C C . GLN A 1 168 ? 36.445 37.803 -0.854 1.00 52.12 168 GLN A C 1
ATOM 1321 O O . GLN A 1 168 ? 37.125 36.925 -1.383 1.00 52.12 168 GLN A O 1
ATOM 1326 N N . LYS A 1 169 ? 36.164 38.959 -1.466 1.00 50.94 169 LYS A N 1
ATOM 1327 C CA . LYS A 1 169 ? 37.190 39.786 -2.120 1.00 50.94 169 LYS A CA 1
ATOM 1328 C C . LYS A 1 169 ? 36.600 41.053 -2.734 1.00 50.94 169 LYS A C 1
ATOM 1330 O O . LYS A 1 169 ? 35.543 40.993 -3.341 1.00 50.94 169 LYS A O 1
ATOM 1335 N N . GLU A 1 170 ? 37.411 42.104 -2.639 1.00 45.19 170 GLU A N 1
ATOM 1336 C CA . GLU A 1 170 ? 37.375 43.373 -3.382 1.00 45.19 170 GLU A CA 1
ATOM 1337 C C . GLU A 1 170 ? 36.479 44.449 -2.742 1.00 45.19 170 GLU A C 1
ATOM 1339 O O . GLU A 1 170 ? 35.260 44.385 -2.776 1.00 45.19 170 GLU A O 1
ATOM 1344 N N . GLU A 1 171 ? 37.023 45.309 -1.874 1.00 44.50 171 GLU A N 1
ATOM 1345 C CA . GLU A 1 171 ? 37.981 46.407 -2.132 1.00 44.50 171 GLU A CA 1
ATOM 1346 C C . GLU A 1 171 ? 37.280 47.663 -2.685 1.00 44.50 171 GLU A C 1
ATOM 1348 O O . GLU A 1 171 ? 36.796 47.690 -3.807 1.00 44.50 171 GLU A O 1
ATOM 1353 N N . HIS A 1 172 ? 37.242 48.682 -1.817 1.00 46.72 172 HIS A N 1
ATOM 1354 C CA . HIS A 1 172 ? 37.164 50.125 -2.069 1.00 46.72 172 HIS A CA 1
ATOM 1355 C C . HIS A 1 172 ? 36.312 50.646 -3.238 1.00 46.72 172 HIS A C 1
ATOM 1357 O O . HIS A 1 172 ? 36.740 50.636 -4.388 1.00 46.72 172 HIS A O 1
ATOM 1363 N N . THR A 1 173 ? 35.247 51.388 -2.910 1.00 42.31 173 THR A N 1
ATOM 1364 C CA . THR A 1 173 ? 35.128 52.781 -3.383 1.00 42.31 173 THR A CA 1
ATOM 1365 C C . THR A 1 173 ? 34.176 53.602 -2.514 1.00 42.31 173 THR A C 1
ATOM 1367 O O . THR A 1 173 ? 33.165 53.115 -2.019 1.00 42.31 173 THR A O 1
ATOM 1370 N N . GLU A 1 174 ? 34.592 54.843 -2.285 1.00 49.84 174 GLU A N 1
ATOM 1371 C CA . GLU A 1 174 ? 33.957 55.887 -1.488 1.00 49.84 174 GLU A CA 1
ATOM 1372 C C . GLU A 1 174 ? 32.623 56.385 -2.070 1.00 49.84 174 GLU A C 1
ATOM 1374 O O . GLU A 1 174 ? 32.436 56.408 -3.284 1.00 49.84 174 GLU A O 1
ATOM 1379 N N . GLY A 1 175 ? 31.792 56.960 -1.192 1.00 44.62 175 GLY A N 1
ATOM 1380 C CA . GLY A 1 175 ? 31.110 58.224 -1.494 1.00 44.62 175 GLY A CA 1
ATOM 1381 C C . GLY A 1 175 ? 29.584 58.189 -1.635 1.00 44.62 175 GLY A C 1
ATOM 1382 O O . GLY A 1 175 ? 29.033 57.393 -2.386 1.00 44.62 175 GLY A O 1
ATOM 1383 N N . GLY A 1 176 ? 28.930 59.151 -0.970 1.00 40.09 176 GLY A N 1
ATOM 1384 C CA . GLY A 1 176 ? 27.540 59.572 -1.208 1.00 40.09 176 GLY A CA 1
ATOM 1385 C C . GLY A 1 176 ? 26.589 59.156 -0.086 1.00 40.09 176 GLY A C 1
ATOM 1386 O O . GLY A 1 176 ? 26.071 58.049 -0.093 1.00 40.09 176 GLY A O 1
ATOM 1387 N N . GLU A 1 177 ? 26.501 59.887 1.025 1.00 46.44 177 GLU A N 1
ATOM 1388 C CA . GLU A 1 177 ? 25.652 61.078 1.230 1.00 46.44 177 GLU A CA 1
ATOM 1389 C C . GLU A 1 177 ? 24.155 60.914 0.904 1.00 46.44 177 GLU A C 1
ATOM 1391 O O . GLU A 1 177 ? 23.760 60.639 -0.223 1.00 46.44 177 GLU A O 1
ATOM 1396 N N . HIS A 1 178 ? 23.370 61.280 1.926 1.00 45.81 178 HIS A N 1
ATOM 1397 C CA . HIS A 1 178 ? 22.019 61.848 1.906 1.00 45.81 178 HIS A CA 1
ATOM 1398 C C . HIS A 1 178 ? 20.806 60.933 1.717 1.00 45.81 178 HIS A C 1
ATOM 1400 O O . HIS A 1 178 ? 20.643 60.239 0.719 1.00 45.81 178 HIS A O 1
ATOM 1406 N N . GLY A 1 179 ? 19.871 61.078 2.662 1.00 43.44 179 GLY A N 1
ATOM 1407 C CA . GLY A 1 179 ? 18.480 60.700 2.458 1.00 43.44 179 GLY A CA 1
ATOM 1408 C C . GLY A 1 179 ? 17.688 60.455 3.733 1.00 43.44 179 GLY A C 1
ATOM 1409 O O . GLY A 1 179 ? 17.142 59.369 3.889 1.00 43.44 179 GLY A O 1
ATOM 1410 N N . ASP A 1 180 ? 17.609 61.448 4.625 1.00 48.12 180 ASP A N 1
ATOM 1411 C CA . ASP A 1 180 ? 16.493 61.560 5.571 1.00 48.12 180 ASP A CA 1
ATOM 1412 C C . ASP A 1 180 ? 15.166 61.460 4.813 1.00 48.12 180 ASP A C 1
ATOM 1414 O O . ASP A 1 180 ? 14.986 62.158 3.816 1.00 48.12 180 ASP A O 1
ATOM 1418 N N . SER A 1 181 ? 14.225 60.661 5.312 1.00 51.84 181 SER A N 1
ATOM 1419 C CA . SER A 1 181 ? 12.785 60.938 5.239 1.00 51.84 181 SER A CA 1
ATOM 1420 C C . SER A 1 181 ? 12.044 60.004 6.188 1.00 51.84 181 SER A C 1
ATOM 1422 O O . SER A 1 181 ? 11.993 58.788 6.000 1.00 51.84 181 SER A O 1
ATOM 1424 N N . ALA A 1 182 ? 11.485 60.618 7.225 1.00 56.12 182 ALA A N 1
ATOM 1425 C CA . ALA A 1 182 ? 10.384 60.097 8.008 1.00 56.12 182 ALA A CA 1
ATOM 1426 C C . ALA A 1 182 ? 9.185 59.760 7.100 1.00 56.12 182 ALA A C 1
ATOM 1428 O O . ALA A 1 182 ? 9.010 60.379 6.057 1.00 56.12 182 ALA A O 1
ATOM 1429 N N . ASP A 1 183 ? 8.348 58.804 7.499 1.00 48.72 183 ASP A N 1
ATOM 1430 C CA . ASP A 1 183 ? 7.001 59.156 7.955 1.00 48.72 183 ASP A CA 1
ATOM 1431 C C . ASP A 1 183 ? 6.181 57.935 8.394 1.00 48.72 183 ASP A C 1
ATOM 1433 O O . ASP A 1 183 ? 6.173 56.853 7.810 1.00 48.72 183 ASP A O 1
ATOM 1437 N N . SER A 1 184 ? 5.501 58.181 9.505 1.00 51.12 184 SER A N 1
ATOM 1438 C CA . SER A 1 184 ? 4.412 57.461 10.156 1.00 51.12 184 SER A CA 1
ATOM 1439 C C . SER A 1 184 ? 3.185 57.218 9.274 1.00 51.12 184 SER A C 1
ATOM 1441 O O . SER A 1 184 ? 2.897 58.081 8.468 1.00 51.12 184 SER A O 1
ATOM 1443 N N . HIS A 1 185 ? 2.410 56.153 9.544 1.00 54.16 185 HIS A N 1
ATOM 1444 C CA . HIS A 1 185 ? 0.923 56.055 9.617 1.00 54.16 185 HIS A CA 1
ATOM 1445 C C . HIS A 1 185 ? 0.604 54.576 9.966 1.00 54.16 185 HIS A C 1
ATOM 1447 O O . HIS A 1 185 ? 1.101 53.682 9.295 1.00 54.16 185 HIS A O 1
ATOM 1453 N N . SER A 1 186 ? -0.011 54.163 11.084 1.00 53.19 186 SER A N 1
ATOM 1454 C CA . SER A 1 186 ? -1.296 54.490 11.733 1.00 53.19 186 SER A CA 1
ATOM 1455 C C . SER A 1 186 ? -2.547 54.192 10.896 1.00 53.19 186 SER A C 1
ATOM 1457 O O . SER A 1 186 ? -2.946 55.033 10.097 1.00 53.19 186 SER A O 1
ATOM 1459 N N . SER A 1 187 ? -3.178 53.035 11.146 1.00 49.31 187 SER A N 1
ATOM 1460 C CA . SER A 1 187 ? -4.640 52.749 11.223 1.00 49.31 187 SER A CA 1
ATOM 1461 C C . SER A 1 187 ? -4.842 51.226 11.065 1.00 49.31 187 SER A C 1
ATOM 1463 O O . SER A 1 187 ? -4.303 50.626 10.145 1.00 49.31 187 SER A O 1
ATOM 1465 N N . SER A 1 188 ? -5.324 50.460 12.050 1.00 53.00 188 SER A N 1
ATOM 1466 C CA . SER A 1 188 ? -6.707 50.340 12.543 1.00 53.00 188 SER A CA 1
ATOM 1467 C C . SER A 1 188 ? -7.736 50.212 11.421 1.00 53.00 188 SER A C 1
ATOM 1469 O O . SER A 1 188 ? -8.133 51.233 10.884 1.00 53.00 188 SER A O 1
ATOM 1471 N N . ASP A 1 189 ? -8.226 48.999 11.148 1.00 48.50 189 ASP A N 1
ATOM 1472 C CA . ASP A 1 189 ? -9.651 48.835 10.856 1.00 48.50 189 ASP A CA 1
ATOM 1473 C C . ASP A 1 189 ? -10.156 47.408 11.071 1.00 48.50 189 ASP A C 1
ATOM 1475 O O . ASP A 1 189 ? -9.536 46.406 10.708 1.00 48.50 189 ASP A O 1
ATOM 1479 N N . ALA A 1 190 ? -11.307 47.367 11.729 1.00 51.94 190 ALA A N 1
ATOM 1480 C CA . ALA A 1 190 ? -12.088 46.205 12.083 1.00 51.94 190 ALA A CA 1
ATOM 1481 C C . ALA A 1 190 ? -13.227 46.042 11.071 1.00 51.94 190 ALA A C 1
ATOM 1483 O O . ALA A 1 190 ? -13.994 46.974 10.859 1.00 51.94 190 ALA A O 1
ATOM 1484 N N . HIS A 1 191 ? -13.411 44.840 10.528 1.00 57.66 191 HIS A N 1
ATOM 1485 C CA . HIS A 1 191 ? -14.649 44.440 9.851 1.00 57.66 191 HIS A CA 1
ATOM 1486 C C . HIS A 1 191 ? -14.938 42.986 10.252 1.00 57.66 191 HIS A C 1
ATOM 1488 O O . HIS A 1 191 ? -14.138 42.095 9.994 1.00 57.66 191 HIS A O 1
ATOM 1494 N N . ALA A 1 192 ? -15.892 42.735 11.151 1.00 46.22 192 ALA A N 1
ATOM 1495 C CA . ALA A 1 192 ? -17.343 42.728 10.938 1.00 46.22 192 ALA A CA 1
ATOM 1496 C C . ALA A 1 192 ? -17.794 41.555 10.047 1.00 46.22 192 ALA A C 1
ATOM 1498 O O . ALA A 1 192 ? -17.636 41.559 8.830 1.00 46.22 192 ALA A O 1
ATOM 1499 N N . SER A 1 193 ? -18.366 40.550 10.711 1.00 48.19 193 SER A N 1
ATOM 1500 C CA . SER A 1 193 ? -19.054 39.385 10.157 1.00 48.19 193 SER A CA 1
ATOM 1501 C C . SER A 1 193 ? -20.210 39.767 9.223 1.00 48.19 193 SER A C 1
ATOM 1503 O O . SER A 1 193 ? -20.951 40.696 9.547 1.00 48.19 193 SER A O 1
ATOM 1505 N N . PRO A 1 194 ? -20.492 38.974 8.174 1.00 58.41 194 PRO A N 1
ATOM 1506 C CA . PRO A 1 194 ? -21.798 38.976 7.534 1.00 58.41 194 PRO A CA 1
ATOM 1507 C C . PRO A 1 194 ? -22.582 37.699 7.867 1.00 58.41 194 PRO A C 1
ATOM 1509 O O . PRO A 1 194 ? -22.252 36.590 7.454 1.00 58.41 194 PRO A O 1
ATOM 1512 N N . SER A 1 195 ? -23.664 37.892 8.614 1.00 49.41 195 SER A N 1
ATOM 1513 C CA . SER A 1 195 ? -24.794 36.979 8.763 1.00 49.41 195 SER A CA 1
ATOM 1514 C C . SER A 1 195 ? -25.794 37.186 7.618 1.00 49.41 195 SER A C 1
ATOM 1516 O O . SER A 1 195 ? -26.403 38.249 7.556 1.00 49.41 195 SER A O 1
ATOM 1518 N N . HIS A 1 196 ? -26.038 36.181 6.774 1.00 55.88 196 HIS A N 1
ATOM 1519 C CA . HIS A 1 196 ? -27.242 36.081 5.931 1.00 55.88 196 HIS A CA 1
ATOM 1520 C C . HIS A 1 196 ? -27.591 34.589 5.800 1.00 55.88 196 HIS A C 1
ATOM 1522 O O . HIS A 1 196 ? -26.770 33.798 5.357 1.00 55.88 196 HIS A O 1
ATOM 1528 N N . ALA A 1 197 ? -28.658 34.095 6.427 1.00 45.09 197 ALA A N 1
ATOM 1529 C CA . ALA A 1 197 ? -30.072 34.280 6.093 1.00 45.09 197 ALA A CA 1
ATOM 1530 C C . ALA A 1 197 ? -30.484 33.547 4.803 1.00 45.09 197 ALA A C 1
ATOM 1532 O O . ALA A 1 197 ? -30.138 33.919 3.687 1.00 45.09 197 ALA A O 1
ATOM 1533 N N . SER A 1 198 ? -31.259 32.494 5.048 1.00 46.91 198 SER A N 1
ATOM 1534 C CA . SER A 1 198 ? -32.082 31.657 4.185 1.00 46.91 198 SER A CA 1
ATOM 1535 C C . SER A 1 198 ? -32.639 32.322 2.922 1.00 46.91 198 SER A C 1
ATOM 1537 O O . SER A 1 198 ? -33.276 33.370 2.992 1.00 46.91 198 SER A O 1
ATOM 1539 N N . SER A 1 199 ? -32.573 31.611 1.795 1.00 48.50 199 SER A N 1
ATOM 1540 C CA . SER A 1 199 ? -33.565 31.756 0.726 1.00 48.50 199 SER A CA 1
ATOM 1541 C C . SER A 1 199 ? -34.036 30.382 0.251 1.00 48.50 199 SER A C 1
ATOM 1543 O O . SER A 1 199 ? -33.295 29.540 -0.244 1.00 48.50 199 SER A O 1
ATOM 1545 N N . LYS A 1 200 ? -35.321 30.173 0.506 1.00 46.12 200 LYS A N 1
ATOM 1546 C CA . LYS A 1 200 ? -36.182 29.090 0.062 1.00 46.12 200 LYS A CA 1
ATOM 1547 C C . LYS A 1 200 ? -36.652 29.467 -1.344 1.00 46.12 200 LYS A C 1
ATOM 1549 O O . LYS A 1 200 ? -37.226 30.540 -1.495 1.00 46.12 200 LYS A O 1
ATOM 1554 N N . THR A 1 201 ? -36.425 28.625 -2.347 1.00 54.72 201 THR A N 1
ATOM 1555 C CA . THR A 1 201 ? -37.139 28.723 -3.629 1.00 54.72 201 THR A CA 1
ATOM 1556 C C . THR A 1 201 ? -37.557 27.332 -4.088 1.00 54.72 201 THR A C 1
ATOM 1558 O O . THR A 1 201 ? -36.763 26.536 -4.576 1.00 54.72 201 THR A O 1
ATOM 1561 N N . ASP A 1 202 ? -38.842 27.053 -3.883 1.00 46.00 202 ASP A N 1
ATOM 1562 C CA . ASP A 1 202 ? -39.624 26.156 -4.721 1.00 46.00 202 ASP A CA 1
ATOM 1563 C C . ASP A 1 202 ? -39.655 26.727 -6.148 1.00 46.00 202 ASP A C 1
ATOM 1565 O O . ASP A 1 202 ? -39.995 27.897 -6.319 1.00 46.00 202 ASP A O 1
ATOM 1569 N N . SER A 1 203 ? -39.368 25.928 -7.177 1.00 50.56 203 SER A N 1
ATOM 1570 C CA . SER A 1 203 ? -40.182 25.949 -8.401 1.00 50.56 203 SER A CA 1
ATOM 1571 C C . SER A 1 203 ? -39.888 24.757 -9.311 1.00 50.56 203 SER A C 1
ATOM 1573 O O . SER A 1 203 ? -38.756 24.313 -9.487 1.00 50.56 203 SER A O 1
ATOM 1575 N N . HIS A 1 204 ? -40.987 24.247 -9.852 1.00 46.88 204 HIS A N 1
ATOM 1576 C CA . HIS A 1 204 ? -41.131 23.148 -10.788 1.00 46.88 204 HIS A CA 1
ATOM 1577 C C . HIS A 1 204 ? -40.376 23.343 -12.110 1.00 46.88 204 HIS A C 1
ATOM 1579 O O . HIS A 1 204 ? -40.310 24.444 -12.648 1.00 46.88 204 HIS A O 1
ATOM 1585 N N . GLY A 1 205 ? -39.931 22.228 -12.693 1.00 44.28 205 GLY A N 1
ATOM 1586 C CA . GLY A 1 205 ? -39.362 22.170 -14.038 1.00 44.28 205 GLY A CA 1
ATOM 1587 C C . GLY A 1 205 ? -39.477 20.774 -14.638 1.00 44.28 205 GLY A C 1
ATOM 1588 O O . GLY A 1 205 ? -38.495 20.054 -14.772 1.00 44.28 205 GLY A O 1
ATOM 1589 N N . GLU A 1 206 ? -40.705 20.388 -14.963 1.00 43.12 206 GLU A N 1
ATOM 1590 C CA . GLU A 1 206 ? -41.058 19.227 -15.774 1.00 43.12 206 GLU A CA 1
ATOM 1591 C C . GLU A 1 206 ? -40.441 19.355 -17.180 1.00 43.12 206 GLU A C 1
ATOM 1593 O O . GLU A 1 206 ? -40.771 20.281 -17.915 1.00 43.12 206 GLU A O 1
ATOM 1598 N N . THR A 1 207 ? -39.578 18.421 -17.592 1.00 50.31 207 THR A N 1
ATOM 1599 C CA . THR A 1 207 ? -39.330 18.156 -19.020 1.00 50.31 207 THR A CA 1
ATOM 1600 C C . THR A 1 207 ? -39.250 16.655 -19.284 1.00 50.31 207 THR A C 1
ATOM 1602 O O . THR A 1 207 ? -38.327 15.948 -18.888 1.00 50.31 207 THR A O 1
ATOM 1605 N N . LYS A 1 208 ? -40.280 16.172 -19.983 1.00 46.09 208 LYS A N 1
ATOM 1606 C CA . LYS A 1 208 ? -40.293 14.919 -20.739 1.00 46.09 208 LYS A CA 1
ATOM 1607 C C . LYS A 1 208 ? -39.197 14.952 -21.809 1.00 46.09 208 LYS A C 1
ATOM 1609 O O . LYS A 1 208 ? -39.126 15.904 -22.579 1.00 46.09 208 LYS A O 1
ATOM 1614 N N . GLY A 1 209 ? -38.443 13.863 -21.934 1.00 43.22 209 GLY A N 1
ATOM 1615 C CA . GLY A 1 209 ? -37.529 13.628 -23.051 1.00 43.22 209 GLY A CA 1
ATOM 1616 C C . GLY A 1 209 ? -37.230 12.141 -23.226 1.00 43.22 209 GLY A C 1
ATOM 1617 O O . GLY A 1 209 ? -36.414 11.575 -22.513 1.00 43.22 209 GLY A O 1
ATOM 1618 N N . HIS A 1 210 ? -37.941 11.510 -24.159 1.00 41.81 210 HIS A N 1
ATOM 1619 C CA . HIS A 1 210 ? -37.767 10.131 -24.619 1.00 41.81 210 HIS A CA 1
ATOM 1620 C C . HIS A 1 210 ? -36.399 9.869 -25.279 1.00 41.81 210 HIS A C 1
ATOM 1622 O O . HIS A 1 210 ? -35.979 10.626 -26.147 1.00 41.81 210 HIS A O 1
ATOM 1628 N N . SER A 1 211 ? -35.783 8.726 -24.963 1.00 44.72 211 SER A N 1
ATOM 1629 C CA . SER A 1 211 ? -35.121 7.778 -25.894 1.00 44.72 211 SER A CA 1
ATOM 1630 C C . SER A 1 211 ? -34.543 6.638 -25.036 1.00 44.72 211 SER A C 1
ATOM 1632 O O . SER A 1 211 ? -33.664 6.845 -24.215 1.00 44.72 211 SER A O 1
ATOM 1634 N N . THR A 1 212 ? -35.174 5.467 -24.937 1.00 42.78 212 THR A N 1
ATOM 1635 C CA . THR A 1 212 ? -35.180 4.361 -25.911 1.00 42.78 212 THR A CA 1
ATOM 1636 C C . THR A 1 212 ? -33.811 4.116 -26.541 1.00 42.78 212 THR A C 1
ATOM 1638 O O . THR A 1 212 ? -33.581 4.504 -27.682 1.00 42.78 212 THR A O 1
ATOM 1641 N N . THR A 1 213 ? -32.958 3.363 -25.842 1.00 47.53 213 THR A N 1
ATOM 1642 C CA . THR A 1 213 ? -31.960 2.515 -26.505 1.00 47.53 213 THR A CA 1
ATOM 1643 C C . THR A 1 213 ? -31.951 1.138 -25.855 1.00 47.53 213 THR A C 1
ATOM 1645 O O . THR A 1 213 ? -31.973 0.978 -24.639 1.00 47.53 213 THR A O 1
ATOM 1648 N N . GLN A 1 214 ? -32.033 0.149 -26.731 1.00 45.31 214 GLN A N 1
ATOM 1649 C CA . GLN A 1 214 ? -32.424 -1.227 -26.505 1.00 45.31 214 GLN A CA 1
ATOM 1650 C C . GLN A 1 214 ? -31.481 -2.017 -25.596 1.00 45.31 214 GLN A C 1
ATOM 1652 O O . GLN A 1 214 ? -30.258 -1.970 -25.715 1.00 45.31 214 GLN A O 1
ATOM 1657 N N . ALA A 1 215 ? -32.107 -2.861 -24.780 1.00 44.66 215 ALA A N 1
ATOM 1658 C CA . ALA A 1 215 ? -31.506 -4.029 -24.170 1.00 44.66 215 ALA A CA 1
ATOM 1659 C C . ALA A 1 215 ? -30.918 -4.960 -25.244 1.00 44.66 215 ALA A C 1
ATOM 1661 O O . ALA A 1 215 ? -31.639 -5.453 -26.113 1.00 44.66 215 ALA A O 1
ATOM 1662 N N . LYS A 1 216 ? -29.619 -5.264 -25.145 1.00 55.81 216 LYS A N 1
ATOM 1663 C CA . LYS A 1 216 ? -28.999 -6.375 -25.874 1.00 55.81 216 LYS A CA 1
ATOM 1664 C C . LYS A 1 216 ? -28.608 -7.468 -24.886 1.00 55.81 216 LYS A C 1
ATOM 1666 O O . LYS A 1 216 ? -27.541 -7.463 -24.288 1.00 55.81 216 LYS A O 1
ATOM 1671 N N . LYS A 1 217 ? -29.552 -8.391 -24.735 1.00 54.25 217 LYS A N 1
ATOM 1672 C CA . LYS A 1 217 ? -29.470 -9.706 -24.098 1.00 54.25 217 LYS A CA 1
ATOM 1673 C C . LYS A 1 217 ? -28.381 -10.554 -24.784 1.00 54.25 217 LYS A C 1
ATOM 1675 O O . LYS A 1 217 ? -28.532 -10.824 -25.977 1.00 54.25 217 LYS A O 1
ATOM 1680 N N . PRO A 1 218 ? -27.310 -11.003 -24.106 1.00 58.03 218 PRO A N 1
ATOM 1681 C CA . PRO A 1 218 ? -26.509 -12.110 -24.604 1.00 58.03 218 PRO A CA 1
ATOM 1682 C C . PRO A 1 218 ? -27.188 -13.436 -24.245 1.00 58.03 218 PRO A C 1
ATOM 1684 O O . PRO A 1 218 ? -27.645 -13.658 -23.125 1.00 58.03 218 PRO A O 1
ATOM 1687 N N . ALA A 1 219 ? -27.312 -14.275 -25.266 1.00 53.59 219 ALA A N 1
ATOM 1688 C CA . ALA A 1 219 ? -27.990 -15.555 -25.251 1.00 53.59 219 ALA A CA 1
ATOM 1689 C C . ALA A 1 219 ? -27.372 -16.531 -24.240 1.00 53.59 219 ALA A C 1
ATOM 1691 O O . ALA A 1 219 ? -26.160 -16.749 -24.225 1.00 53.59 219 ALA A O 1
ATOM 1692 N N . ALA A 1 220 ? -28.249 -17.158 -23.456 1.00 43.53 220 ALA A N 1
ATOM 1693 C CA . ALA A 1 220 ? -27.979 -18.415 -22.785 1.00 43.53 220 ALA A CA 1
ATOM 1694 C C . ALA A 1 220 ? -27.599 -19.452 -23.848 1.00 43.53 220 ALA A C 1
ATOM 1696 O O . ALA A 1 220 ? -28.353 -19.688 -24.795 1.00 43.53 220 ALA A O 1
ATOM 1697 N N . LYS A 1 221 ? -26.404 -20.023 -23.712 1.00 60.53 221 LYS A N 1
ATOM 1698 C CA . LYS A 1 221 ? -25.979 -21.182 -24.483 1.00 60.53 221 LYS A CA 1
ATOM 1699 C C . LYS A 1 221 ? -26.168 -22.390 -23.581 1.00 60.53 221 LYS A C 1
ATOM 1701 O O . LYS A 1 221 ? -25.439 -22.561 -22.608 1.00 60.53 221 LYS A O 1
ATOM 1706 N N . ASP A 1 222 ? -27.185 -23.172 -23.910 1.00 47.06 222 ASP A N 1
ATOM 1707 C CA . ASP A 1 222 ? -27.361 -24.530 -23.432 1.00 47.06 222 ASP A CA 1
ATOM 1708 C C . ASP A 1 222 ? -26.095 -25.341 -23.721 1.00 47.06 222 ASP A C 1
ATOM 1710 O O . ASP A 1 222 ? -25.660 -25.470 -24.868 1.00 47.06 222 ASP A O 1
ATOM 1714 N N . SER A 1 223 ? -25.518 -25.925 -22.679 1.00 55.38 223 SER A N 1
ATOM 1715 C CA . SER A 1 223 ? -24.641 -27.080 -22.814 1.00 55.38 223 SER A CA 1
ATOM 1716 C C . SER A 1 223 ? -24.992 -28.082 -21.728 1.00 55.38 223 SER A C 1
ATOM 1718 O O . SER A 1 223 ? -24.561 -27.984 -20.580 1.00 55.38 223 SER A O 1
ATOM 1720 N N . HIS A 1 224 ? -25.814 -29.041 -22.145 1.00 45.31 224 HIS A N 1
ATOM 1721 C CA . HIS A 1 224 ? -25.908 -30.379 -21.589 1.00 45.31 224 HIS A CA 1
ATOM 1722 C C . HIS A 1 224 ? -24.524 -30.922 -21.206 1.00 45.31 224 HIS A C 1
ATOM 1724 O O . HIS A 1 224 ? -23.642 -31.037 -22.051 1.00 45.31 224 HIS A O 1
ATOM 1730 N N . SER A 1 225 ? -24.381 -31.347 -19.955 1.00 54.19 225 SER A N 1
ATOM 1731 C CA . SER A 1 225 ? -23.438 -32.393 -19.568 1.00 54.19 225 SER A CA 1
ATOM 1732 C C . SER A 1 225 ? -24.050 -33.164 -18.408 1.00 54.19 225 SER A C 1
ATOM 1734 O O . SER A 1 225 ? -23.921 -32.812 -17.238 1.00 54.19 225 SER A O 1
ATOM 1736 N N . SER A 1 226 ? -24.757 -34.229 -18.770 1.00 47.16 226 SER A N 1
ATOM 1737 C CA . SER A 1 226 ? -24.819 -35.459 -17.988 1.00 47.16 226 SER A CA 1
ATOM 1738 C C . SER A 1 226 ? -23.450 -35.779 -17.380 1.00 47.16 226 SER A C 1
ATOM 1740 O O . SER A 1 226 ? -22.472 -35.690 -18.108 1.00 47.16 226 SER A O 1
ATOM 1742 N N . GLU A 1 227 ? -23.363 -36.168 -16.104 1.00 49.25 227 GLU A N 1
ATOM 1743 C CA . GLU A 1 227 ? -22.888 -37.511 -15.731 1.00 49.25 227 GLU A CA 1
ATOM 1744 C C . GLU A 1 227 ? -22.921 -37.764 -14.205 1.00 49.25 227 GLU A C 1
ATOM 1746 O O . GLU A 1 227 ? -22.322 -37.055 -13.406 1.00 49.25 227 GLU A O 1
ATOM 1751 N N . LYS A 1 228 ? -23.650 -38.826 -13.841 1.00 53.59 228 LYS A N 1
ATOM 1752 C CA . LYS A 1 228 ? -23.466 -39.786 -12.732 1.00 53.59 228 LYS A CA 1
ATOM 1753 C C . LYS A 1 228 ? -22.991 -39.328 -11.339 1.00 53.59 228 LYS A C 1
ATOM 1755 O O . LYS A 1 228 ? -21.805 -39.233 -11.041 1.00 53.59 228 LYS A O 1
ATOM 1760 N N . LYS A 1 229 ? -23.945 -39.414 -10.403 1.00 50.53 229 LYS A N 1
ATOM 1761 C CA . LYS A 1 229 ? -23.735 -39.990 -9.058 1.00 50.53 229 LYS A CA 1
ATOM 1762 C C . LYS A 1 229 ? -23.239 -41.443 -9.149 1.00 50.53 229 LYS A C 1
ATOM 1764 O O . LYS A 1 229 ? -23.820 -42.222 -9.906 1.00 50.53 229 LYS A O 1
ATOM 1769 N N . PRO A 1 230 ? -22.357 -41.861 -8.229 1.00 63.38 230 PRO A N 1
ATOM 1770 C CA . PRO A 1 230 ? -22.498 -43.173 -7.618 1.00 63.38 230 PRO A CA 1
ATOM 1771 C C . PRO A 1 230 ? -22.764 -43.052 -6.115 1.00 63.38 230 PRO A C 1
ATOM 1773 O O . PRO A 1 230 ? -22.012 -42.447 -5.354 1.00 63.38 230 PRO A O 1
ATOM 1776 N N . ALA A 1 231 ? -23.858 -43.682 -5.698 1.00 54.25 231 ALA A N 1
ATOM 1777 C CA . ALA A 1 231 ? -24.089 -44.067 -4.321 1.00 54.25 231 ALA A CA 1
ATOM 1778 C C . ALA A 1 231 ? -23.089 -45.167 -3.933 1.00 54.25 231 ALA A C 1
ATOM 1780 O O . ALA A 1 231 ? -22.956 -46.159 -4.649 1.00 54.25 231 ALA A O 1
ATOM 1781 N N . LYS A 1 232 ? -22.439 -45.035 -2.775 1.00 58.22 232 LYS A N 1
ATOM 1782 C CA . LYS A 1 232 ? -21.819 -46.169 -2.084 1.00 58.22 232 LYS A CA 1
ATOM 1783 C C . LYS A 1 232 ? -22.464 -46.324 -0.711 1.00 58.22 232 LYS A C 1
ATOM 1785 O O . LYS A 1 232 ? -22.234 -45.534 0.195 1.00 58.22 232 LYS A O 1
ATOM 1790 N N . LYS A 1 233 ? -23.301 -47.359 -0.616 1.00 57.28 233 LYS A N 1
ATOM 1791 C CA . LYS A 1 233 ? -23.602 -48.101 0.610 1.00 57.28 233 LYS A CA 1
ATOM 1792 C C . LYS A 1 233 ? -22.396 -48.986 0.949 1.00 57.28 233 LYS A C 1
ATOM 1794 O O . LYS A 1 233 ? -21.890 -49.657 0.056 1.00 57.28 233 LYS A O 1
ATOM 1799 N N . SER A 1 234 ? -22.012 -49.020 2.220 1.00 55.44 234 SER A N 1
ATOM 1800 C CA . SER A 1 234 ? -21.411 -50.155 2.953 1.00 55.44 234 SER A CA 1
ATOM 1801 C C . SER A 1 234 ? -21.390 -49.684 4.415 1.00 55.44 234 SER A C 1
ATOM 1803 O O . SER A 1 234 ? -20.773 -48.661 4.678 1.00 55.44 234 SER A O 1
ATOM 1805 N N . SER A 1 235 ? -22.195 -50.166 5.365 1.00 57.34 235 SER A N 1
ATOM 1806 C CA . SER A 1 235 ? -22.290 -51.532 5.903 1.00 57.34 235 SER A CA 1
ATOM 1807 C C . SER A 1 235 ? -20.913 -52.123 6.193 1.00 57.34 235 SER A C 1
ATOM 1809 O O . SER A 1 235 ? -20.338 -52.779 5.327 1.00 57.34 235 SER A O 1
ATOM 1811 N N . HIS A 1 236 ? -20.377 -51.828 7.376 1.00 56.47 236 HIS A N 1
ATOM 1812 C CA . HIS A 1 236 ? -20.154 -52.816 8.433 1.00 56.47 236 HIS A CA 1
ATOM 1813 C C . HIS A 1 236 ? -19.982 -52.119 9.784 1.00 56.47 236 HIS A C 1
ATOM 1815 O O . HIS A 1 236 ? -19.470 -50.979 9.778 1.00 56.47 236 HIS A O 1
#